Protein 4GLJ (pdb70)

CATH classification: 3.40.50.1580

Organism: NCBI:txid77133

Radius of gyration: 18.33 Å; Cα contacts (8 Å, |Δi|>4): 630; chains: 1; bounding box: 47×44×43 Å

Sequence (287 aa):
KNAADIAIIGGSGLYQMQALTNKRSVKIETPYGEPSDDIVLGELNGVTVAFLTRHGQGHRLTPSEVPYRANIYALKTLGVRRYIVSVSAVGSLQETLKPLDMVIPDQMMIDMMTKQRVSTFFGDGAVAHVSMADPLCCPEVADILIRAYDNADIADGQCHAKATYVCIEGPQFSTRAESHHWYRQMQADIIGMTNMPEAKLAREASIAYATLALVTTDFDCWHPNEQAVSADYAIQNLMKNADNAQQVIKQAVALIASEQPKSIAHTALTQALVTPVEAMSAETKTRLAALLP

Foldseek 3Di:
DQAAQEEEAEEPLPQDQVQFPPWDWAWDQALLGGAQETWIWGDLPNHIYTYHHQCHPPSPDFQQVGSLLNVLLRNLVRNHQAYEYEYEWAWLDPQQFAQEKEWEFAEAEAEDRHDQELDDPFWFFDFDCVRLAWVVLSVLLQVLLVVLVDDDYYYYYHFYEYAYQDDDFDDLVVSVVCVVVRHTIYYHHCPSNSVSCLLLLHHYTYIYGHQYHGVPDCPPPPPHDPVSVVSSNVSNVSVSSSVSSSSVCCVVPVDDTPSNCRGPVGIDQPLVSGDPVSCVNCVSSDD

Solvent-accessible surface area: 12794 Å² total; per-residue (Å²): 254,70,62,6,38,1,0,0,0,0,1,25,19,2,67,100,7,137,47,4,79,121,95,84,71,26,143,24,136,18,67,35,38,104,12,1,43,48,1,40,0,0,28,12,147,66,36,35,0,0,4,0,4,1,6,0,100,67,73,150,21,60,17,42,97,7,35,9,72,1,0,0,13,0,0,49,66,10,41,1,88,0,0,0,0,0,1,28,3,14,0,0,43,88,91,12,94,28,34,5,0,0,1,0,50,61,17,53,41,56,24,164,144,24,82,40,46,6,20,37,121,47,1,71,12,136,26,77,42,76,80,4,3,0,79,83,0,10,62,1,0,50,84,0,18,98,82,18,128,25,101,42,48,102,33,35,38,153,6,23,0,0,0,15,14,17,75,132,170,8,79,136,77,66,0,118,118,11,81,130,50,132,0,31,0,11,5,28,10,0,6,0,0,1,57,0,0,13,10,0,17,0,0,3,0,0,0,0,1,0,24,27,32,10,35,63,48,107,62,154,123,102,114,26,91,118,92,32,103,136,9,39,128,99,0,9,84,18,0,34,66,0,1,69,62,0,1,51,26,0,31,92,78,85,20,184,7,112,0,51,79,15,5,92,141,12,40,93,22,73,46,153,67,9,62,75,127,3,77,97,42,0,57,32,8,25,151

Nearest PDB structures (foldseek):
  4glf-assembly1_A  TM=9.785E-01  e=2.600E-61  uncultured bacterium
  1v4n-assembly1_A  TM=9.294E-01  e=2.170E-33  Sulfurisphaera tokodaii
  2a8y-assembly1_K  TM=9.422E-01  e=9.315E-33  Saccharolobus solfataricus
  5tc5-assembly1_B  TM=9.147E-01  e=6.144E-31  Homo sapiens
  5f73-assembly1_C  TM=9.264E-01  e=5.489E-29  Schistosoma mansoni

B-factor: mean 42.3, std 24.23, range [18.44, 138.65]

InterPro domains:
  IPR000845 Nucleoside phosphorylase domain [PF01048] (15-257)
  IPR010044 Methylthioadenosine phosphorylase (MTAP) [MF_01963] (14-278)
  IPR010044 Methylthioadenosine phosphorylase (MTAP) [PTHR42679] (9-270)
  IPR010044 Methylthioadenosine phosphorylase (MTAP) [TIGR01694] (16-257)
  IPR010044 Methylthioadenosine phosphorylase (MTAP) [cd09010] (16-257)
  IPR018099 Purine phosphorylase, family 2, conserved site [PS01240] (62-102)
  IPR035994 Nucleoside phosphorylase superfamily [G3DSA:3.40.50.1580] (1-297)
  IPR035994 Nucleoside phosphorylase superfamily [SSF53167] (14-262)

Structure (mmCIF, N/CA/C/O backbone):
data_4GLJ
#
_entry.id   4GLJ
#
_cell.length_a   80.260
_cell.length_b   80.260
_cell.length_c   81.260
_cell.angle_alpha   90.00
_cell.angle_beta   90.00
_cell.angle_gamma   120.00
#
_symmetry.space_group_name_H-M   'P 63'
#
loop_
_entity.id
_entity.type
_entity.pdbx_description
1 polymer RsfP
2 non-polymer N-[9-(2-carboxyphenyl)-6-(diethylamino)-3H-xanthen-3-ylidene]-N-ethylethanaminium
3 non-polymer 'PHOSPHATE ION'
4 non-polymer 'CHLORIDE ION'
5 water water
#
loop_
_atom_site.group_PDB
_atom_site.id
_atom_site.type_symbol
_atom_site.label_atom_id
_atom_site.label_alt_id
_atom_site.label_comp_id
_atom_site.label_asym_id
_atom_site.label_entity_id
_atom_site.label_seq_id
_atom_site.pdbx_PDB_ins_code
_atom_site.Cartn_x
_atom_site.Cartn_y
_atom_site.Cartn_z
_atom_site.occupancy
_atom_site.B_iso_or_equiv
_atom_site.auth_seq_id
_atom_site.auth_comp_id
_atom_site.auth_asym_id
_atom_site.auth_atom_id
_atom_site.pdbx_PDB_model_num
ATOM 1 N N . LYS A 1 11 ? 11.790 46.631 74.793 1.00 91.17 11 LYS A N 1
ATOM 2 C CA . LYS A 1 11 ? 10.982 46.961 73.582 1.00 88.80 11 LYS A CA 1
ATOM 3 C C . LYS A 1 11 ? 11.881 47.065 72.340 1.00 82.82 11 LYS A C 1
ATOM 4 O O . LYS A 1 11 ? 11.410 47.433 71.259 1.00 82.62 11 LYS A O 1
ATOM 10 N N . ASN A 1 12 ? 13.165 46.727 72.502 1.00 81.04 12 ASN A N 1
ATOM 11 C CA . ASN A 1 12 ? 14.190 46.924 71.449 1.00 74.79 12 ASN A CA 1
ATOM 12 C C . ASN A 1 12 ? 14.128 45.849 70.340 1.00 68.56 12 ASN A C 1
ATOM 13 O O . ASN A 1 12 ? 14.417 44.674 70.592 1.00 69.99 12 ASN A O 1
ATOM 18 N N . ALA A 1 13 ? 13.726 46.260 69.136 1.00 55.18 13 ALA A N 1
ATOM 19 C CA . ALA A 1 13 ? 13.351 45.348 68.081 1.00 48.34 13 ALA A CA 1
ATOM 20 C C . ALA A 1 13 ? 13.823 46.040 66.798 1.00 44.44 13 ALA A C 1
ATOM 21 O O . ALA A 1 13 ? 13.889 47.268 66.742 1.00 44.03 13 ALA A O 1
ATOM 23 N N . ALA A 1 14 ? 14.233 45.268 65.805 1.00 39.93 14 ALA A N 1
ATOM 24 C CA . ALA A 1 14 ? 14.583 45.805 64.527 1.00 38.28 14 ALA A CA 1
ATOM 25 C C . ALA A 1 14 ? 14.326 44.709 63.536 1.00 37.75 14 ALA A C 1
ATOM 26 O O . ALA A 1 14 ? 14.494 43.541 63.817 1.00 37.46 14 ALA A O 1
ATOM 28 N N . ASP A 1 15 ? 13.860 45.092 62.379 1.00 36.06 15 ASP A N 1
ATOM 29 C CA . ASP A 1 15 ? 13.528 44.104 61.380 1.00 36.98 15 ASP A CA 1
ATOM 30 C C . ASP A 1 15 ? 14.754 43.907 60.482 1.00 32.71 15 ASP A C 1
ATOM 31 O O . ASP A 1 15 ? 14.832 42.922 59.738 1.00 32.66 15 ASP A O 1
ATOM 36 N N . ILE A 1 16 ? 15.643 44.894 60.500 1.00 31.59 16 ILE A N 1
ATOM 37 C CA . ILE A 1 16 ? 16.719 45.014 59.516 1.00 32.19 16 ILE A CA 1
ATOM 38 C C . ILE A 1 16 ? 18.024 45.296 60.269 1.00 32.94 16 ILE A C 1
ATOM 39 O O . ILE A 1 16 ? 18.004 46.110 61.212 1.00 32.98 16 ILE A O 1
ATOM 44 N N . ALA A 1 17 ? 19.111 44.609 59.884 1.00 32.13 17 ALA A N 1
ATOM 45 C CA . ALA A 1 17 ? 20.424 44.810 60.485 1.00 30.75 17 ALA A CA 1
ATOM 46 C C . ALA A 1 17 ? 21.475 45.006 59.448 1.00 30.00 17 ALA A C 1
ATOM 47 O O . ALA A 1 17 ? 21.443 44.411 58.365 1.00 29.74 17 ALA A O 1
ATOM 49 N N . ILE A 1 18 ? 22.428 45.869 59.766 1.00 28.45 18 ILE A N 1
ATOM 50 C CA . ILE A 1 18 ? 23.574 46.054 58.929 1.00 28.63 18 ILE A CA 1
ATOM 51 C C . ILE A 1 18 ? 24.786 45.534 59.737 1.00 29.96 18 ILE A C 1
ATOM 52 O O . ILE A 1 18 ? 25.004 45.961 60.898 1.00 28.72 18 ILE A O 1
ATOM 57 N N . ILE A 1 19 ? 25.592 44.658 59.100 1.00 29.30 19 ILE A N 1
ATOM 58 C CA . ILE A 1 19 ? 26.807 44.154 59.736 1.00 29.35 19 ILE A CA 1
ATOM 59 C C . ILE A 1 19 ? 27.900 44.821 58.983 1.00 29.71 19 ILE A C 1
ATOM 60 O O . ILE A 1 19 ? 28.101 44.609 57.772 1.00 32.11 19 ILE A O 1
ATOM 65 N N . GLY A 1 20 ? 28.602 45.732 59.684 1.00 30.38 20 GLY A N 1
ATOM 66 C CA . GLY A 1 20 ? 29.594 46.552 59.046 1.00 32.08 20 GLY A CA 1
ATOM 67 C C . GLY A 1 20 ? 31.020 45.980 59.126 1.00 34.89 20 GLY A C 1
ATOM 68 O O . GLY A 1 20 ? 31.504 45.729 60.265 1.00 36.01 20 GLY A O 1
ATOM 69 N N . GLY A 1 21 ? 31.689 45.873 57.957 1.00 34.22 21 GLY A N 1
ATOM 70 C CA . GLY A 1 21 ? 33.046 45.336 57.749 1.00 35.48 21 GLY A CA 1
ATOM 71 C C . GLY A 1 21 ? 34.143 46.353 57.939 1.00 38.36 21 GLY A C 1
ATOM 72 O O . GLY A 1 21 ? 33.930 47.382 58.619 1.00 38.90 21 GLY A O 1
ATOM 73 N N . SER A 1 22 ? 35.288 46.077 57.336 1.00 39.89 22 SER A N 1
ATOM 74 C CA . SER A 1 22 ? 36.425 46.967 57.461 1.00 43.14 22 SER A CA 1
ATOM 75 C C . SER A 1 22 ? 36.047 48.365 56.945 1.00 45.01 22 SER A C 1
ATOM 76 O O . SER A 1 22 ? 35.495 48.485 55.852 1.00 44.24 22 SER A O 1
ATOM 79 N N . GLY A 1 23 ? 36.390 49.422 57.730 1.00 46.95 23 GLY A N 1
ATOM 80 C CA . GLY A 1 23 ? 36.105 50.792 57.348 1.00 49.02 23 GLY A CA 1
ATOM 81 C C . GLY A 1 23 ? 34.732 51.272 57.828 1.00 48.61 23 GLY A C 1
ATOM 82 O O . GLY A 1 23 ? 34.488 52.443 57.800 1.00 49.70 23 GLY A O 1
ATOM 83 N N . LEU A 1 24 ? 33.834 50.370 58.216 1.00 47.12 24 LEU A N 1
ATOM 84 C CA . LEU A 1 24 ? 32.511 50.708 58.828 1.00 47.73 24 LEU A CA 1
ATOM 85 C C . LEU A 1 24 ? 32.346 50.435 60.346 1.00 47.84 24 LEU A C 1
ATOM 86 O O . LEU A 1 24 ? 31.864 49.349 60.767 1.00 45.97 24 LEU A O 1
ATOM 91 N N . TYR A 1 25 ? 32.655 51.454 61.148 1.00 52.33 25 TYR A N 1
ATOM 92 C CA . TYR A 1 25 ? 32.688 51.354 62.620 1.00 53.43 25 TYR A CA 1
ATOM 93 C C . TYR A 1 25 ? 31.467 52.039 63.203 1.00 55.14 25 TYR A C 1
ATOM 94 O O . TYR A 1 25 ? 31.064 51.735 64.326 1.00 53.55 25 TYR A O 1
ATOM 103 N N . GLN A 1 26 ? 30.858 52.922 62.417 1.00 56.07 26 GLN A N 1
ATOM 104 C CA . GLN A 1 26 ? 29.547 53.440 62.764 1.00 59.83 26 GLN A CA 1
ATOM 105 C C . GLN A 1 26 ? 28.620 53.774 61.585 1.00 59.28 26 GLN A C 1
ATOM 106 O O . GLN A 1 26 ? 29.061 53.892 60.433 1.00 59.82 26 GLN A O 1
ATOM 112 N N . MET A 1 27 ? 27.331 53.892 61.906 1.00 57.61 27 MET A N 1
ATOM 113 C CA . MET A 1 27 ? 26.364 54.504 61.029 1.00 59.48 27 MET A CA 1
ATOM 114 C C . MET A 1 27 ? 25.960 55.888 61.547 1.00 59.54 27 MET A C 1
ATOM 115 O O . MET A 1 27 ? 24.937 56.016 62.206 1.00 55.27 27 MET A O 1
ATOM 120 N N . GLN A 1 28 ? 26.767 56.894 61.222 1.00 63.31 28 GLN A N 1
ATOM 121 C CA . GLN A 1 28 ? 26.509 58.329 61.516 1.00 71.13 28 GLN A CA 1
ATOM 122 C C . GLN A 1 28 ? 25.057 58.847 61.335 1.00 71.41 28 GLN A C 1
ATOM 123 O O . GLN A 1 28 ? 24.552 59.588 62.190 1.00 73.90 28 GLN A O 1
ATOM 129 N N . ALA A 1 29 ? 24.388 58.478 60.241 1.00 68.94 29 ALA A N 1
ATOM 130 C CA . ALA A 1 29 ? 23.082 59.074 59.939 1.00 68.12 29 ALA A CA 1
ATOM 131 C C . ALA A 1 29 ? 21.885 58.599 60.827 1.00 64.59 29 ALA A C 1
ATOM 132 O O . ALA A 1 29 ? 20.841 59.260 60.863 1.00 64.37 29 ALA A O 1
ATOM 134 N N . LEU A 1 30 ? 22.021 57.490 61.562 1.00 57.84 30 LEU A N 1
ATOM 135 C CA . LEU A 1 30 ? 20.882 57.049 62.394 1.00 54.68 30 LEU A CA 1
ATOM 136 C C . LEU A 1 30 ? 20.534 58.079 63.452 1.00 53.59 30 LEU A C 1
ATOM 137 O O . LEU A 1 30 ? 21.428 58.658 64.073 1.00 52.71 30 LEU A O 1
ATOM 142 N N . THR A 1 31 ? 19.240 58.283 63.661 1.00 50.52 31 THR A N 1
ATOM 143 C CA . THR A 1 31 ? 18.755 59.116 64.751 1.00 51.07 31 THR A CA 1
ATOM 144 C C . THR A 1 31 ? 18.345 58.315 65.983 1.00 49.73 31 THR A C 1
ATOM 145 O O . THR A 1 31 ? 18.033 57.105 65.883 1.00 47.82 31 THR A O 1
ATOM 149 N N . ASN A 1 32 ? 18.322 59.001 67.136 1.00 50.04 32 ASN A N 1
ATOM 150 C CA . ASN A 1 32 ? 18.046 58.408 68.447 1.00 50.16 32 ASN A CA 1
ATOM 151 C C . ASN A 1 32 ? 18.861 57.127 68.639 1.00 47.71 32 ASN A C 1
ATOM 152 O O . ASN A 1 32 ? 18.316 56.091 69.089 1.00 46.24 32 ASN A O 1
ATOM 157 N N . LYS A 1 33 ? 20.150 57.204 68.288 1.00 47.07 33 LYS A N 1
ATOM 158 C CA . LYS A 1 33 ? 21.088 56.100 68.504 1.00 47.87 33 LYS A CA 1
ATOM 159 C C . LYS A 1 33 ? 21.022 55.668 69.956 1.00 49.22 33 LYS A C 1
ATOM 160 O O . LYS A 1 33 ? 20.857 56.511 70.878 1.00 48.54 33 LYS A O 1
ATOM 166 N N . ARG A 1 34 ? 21.080 54.366 70.172 1.00 44.64 34 ARG A N 1
ATOM 167 C CA . ARG A 1 34 ? 21.166 53.812 71.536 1.00 46.79 34 ARG A CA 1
ATOM 168 C C . ARG A 1 34 ? 21.831 52.452 71.410 1.00 46.95 34 ARG A C 1
ATOM 169 O O . ARG A 1 34 ? 21.621 51.755 70.382 1.00 45.73 34 ARG A O 1
ATOM 177 N N . SER A 1 35 ? 22.658 52.092 72.385 1.00 46.46 35 SER A N 1
ATOM 178 C CA . SER A 1 35 ? 23.424 50.845 72.313 1.00 47.69 35 SER A CA 1
ATOM 179 C C . SER A 1 35 ? 22.780 49.777 73.180 1.00 48.66 35 SER A C 1
ATOM 180 O O . SER A 1 35 ? 22.303 50.079 74.271 1.00 47.11 35 SER A O 1
ATOM 183 N N . VAL A 1 36 ? 22.779 48.529 72.725 1.00 46.10 36 VAL A N 1
ATOM 184 C CA . VAL A 1 36 ? 22.265 47.465 73.579 1.00 48.32 36 VAL A CA 1
ATOM 185 C C . VAL A 1 36 ? 23.347 46.387 73.699 1.00 49.52 36 VAL A C 1
ATOM 186 O O . VAL A 1 36 ? 23.996 46.030 72.690 1.00 47.06 36 VAL A O 1
ATOM 190 N N . LYS A 1 37 ? 23.588 45.946 74.933 1.00 46.10 37 LYS A N 1
ATOM 191 C CA . LYS A 1 37 ? 24.486 44.830 75.190 1.00 48.48 37 LYS A CA 1
ATOM 192 C C . LYS A 1 37 ? 23.570 43.627 75.274 1.00 46.57 37 LYS A C 1
ATOM 193 O O . LYS A 1 37 ? 22.618 43.627 76.030 1.00 49.80 37 LYS A O 1
ATOM 199 N N . ILE A 1 38 ? 23.798 42.645 74.425 1.00 42.81 38 ILE A N 1
ATOM 200 C CA . ILE A 1 38 ? 22.945 41.465 74.376 1.00 42.24 38 ILE A CA 1
ATOM 201 C C . ILE A 1 38 ? 23.812 40.293 74.866 1.00 42.45 38 ILE A C 1
ATOM 202 O O . ILE A 1 38 ? 24.920 40.120 74.366 1.00 45.70 38 ILE A O 1
ATOM 207 N N . GLU A 1 39 ? 23.340 39.523 75.848 1.00 42.44 39 GLU A N 1
ATOM 208 C CA . GLU A 1 39 ? 24.013 38.293 76.240 1.00 45.47 39 GLU A CA 1
ATOM 209 C C . GLU A 1 39 ? 23.509 37.179 75.326 1.00 42.27 39 GLU A C 1
ATOM 210 O O . GLU A 1 39 ? 22.345 37.218 74.875 1.00 43.43 39 GLU A O 1
ATOM 216 N N . THR A 1 40 ? 24.388 36.271 74.900 1.00 39.91 40 THR A N 1
ATOM 217 C CA . THR A 1 40 ? 23.891 35.142 74.143 1.00 37.33 40 THR A CA 1
ATOM 218 C C . THR A 1 40 ? 24.481 33.858 74.735 1.00 39.56 40 THR A C 1
ATOM 219 O O . THR A 1 40 ? 25.470 33.902 75.514 1.00 37.33 40 THR A O 1
ATOM 223 N N . PRO A 1 41 ? 23.885 32.703 74.368 1.00 40.16 41 PRO A N 1
ATOM 224 C CA . PRO A 1 41 ? 24.492 31.441 74.785 1.00 41.70 41 PRO A CA 1
ATOM 225 C C . PRO A 1 41 ? 25.886 31.209 74.166 1.00 40.12 41 PRO A C 1
ATOM 226 O O . PRO A 1 41 ? 26.582 30.280 74.607 1.00 41.35 41 PRO A O 1
ATOM 230 N N . TYR A 1 42 ? 26.311 32.057 73.236 1.00 37.74 42 TYR A N 1
ATOM 231 C CA . TYR A 1 42 ? 27.618 31.932 72.550 1.00 37.70 42 TYR A CA 1
ATOM 232 C C . TYR A 1 42 ? 28.573 33.029 72.987 1.00 39.13 42 TYR A C 1
ATOM 233 O O . TYR A 1 42 ? 29.561 33.271 72.332 1.00 41.93 42 TYR A O 1
ATOM 242 N N . GLY A 1 43 ? 28.253 33.685 74.081 1.00 37.91 43 GLY A N 1
ATOM 243 C CA . GLY A 1 43 ? 29.066 34.751 74.609 1.00 41.39 43 GLY A CA 1
ATOM 244 C C . GLY A 1 43 ? 28.662 36.063 73.980 1.00 41.45 43 GLY A C 1
ATOM 245 O O . GLY A 1 43 ? 27.541 36.190 73.455 1.00 38.16 43 GLY A O 1
ATOM 246 N N . GLU A 1 44 ? 29.578 37.034 74.029 1.00 41.79 44 GLU A N 1
ATOM 247 C CA . GLU A 1 44 ? 29.249 38.382 73.626 1.00 42.48 44 GLU A CA 1
ATOM 248 C C . GLU A 1 44 ? 29.432 38.591 72.139 1.00 38.53 44 GLU A C 1
ATOM 249 O O . GLU A 1 44 ? 30.384 38.073 71.528 1.00 34.13 44 GLU A O 1
ATOM 255 N N . PRO A 1 45 ? 28.532 39.400 71.528 1.00 38.37 45 PRO A N 1
ATOM 256 C CA . PRO A 1 45 ? 28.748 39.839 70.151 1.00 34.81 45 PRO A CA 1
ATOM 257 C C . PRO A 1 45 ? 30.010 40.677 70.057 1.00 34.67 45 PRO A C 1
ATOM 258 O O . PRO A 1 45 ? 30.554 41.033 71.127 1.00 33.08 45 PRO A O 1
ATOM 262 N N . SER A 1 46 ? 30.417 41.013 68.818 1.00 32.44 46 SER A N 1
ATOM 263 C CA . SER A 1 46 ? 31.647 41.726 68.574 1.00 33.44 46 SER A CA 1
ATOM 264 C C . SER A 1 46 ? 31.684 43.075 69.296 1.00 35.06 46 SER A C 1
ATOM 265 O O . SER A 1 46 ? 32.742 43.484 69.713 1.00 36.18 46 SER A O 1
ATOM 268 N N . ASP A 1 47 ? 30.540 43.743 69.442 1.00 34.54 47 ASP A N 1
ATOM 269 C CA . ASP A 1 47 ? 30.460 45.029 70.145 1.00 38.92 47 ASP A CA 1
ATOM 270 C C . ASP A 1 47 ? 28.989 45.188 70.534 1.00 38.07 47 ASP A C 1
ATOM 271 O O . ASP A 1 47 ? 28.145 44.408 70.059 1.00 34.41 47 ASP A O 1
ATOM 276 N N . ASP A 1 48 ? 28.668 46.192 71.354 1.00 37.46 48 ASP A N 1
ATOM 277 C CA . ASP A 1 48 ? 27.274 46.560 71.597 1.00 38.49 48 ASP A CA 1
ATOM 278 C C . ASP A 1 48 ? 26.601 46.837 70.254 1.00 37.36 48 ASP A C 1
ATOM 279 O O . ASP A 1 48 ? 27.205 47.410 69.372 1.00 37.93 48 ASP A O 1
ATOM 284 N N . ILE A 1 49 ? 25.405 46.314 70.051 1.00 36.07 49 ILE A N 1
ATOM 285 C CA . ILE A 1 49 ? 24.649 46.613 68.872 1.00 34.63 49 ILE A CA 1
ATOM 286 C C . ILE A 1 49 ? 24.027 48.023 68.981 1.00 36.27 49 ILE A C 1
ATOM 287 O O . ILE A 1 49 ? 23.433 48.396 70.022 1.00 37.05 49 ILE A O 1
ATOM 292 N N . VAL A 1 50 ? 24.259 48.837 67.952 1.00 35.35 50 VAL A N 1
ATOM 293 C CA . VAL A 1 50 ? 23.639 50.183 67.893 1.00 35.49 50 VAL A CA 1
ATOM 294 C C . VAL A 1 50 ? 22.266 50.132 67.165 1.00 35.01 50 VAL A C 1
ATOM 295 O O . VAL A 1 50 ? 22.131 49.583 66.064 1.00 34.53 50 VAL A O 1
ATOM 299 N N . LEU A 1 51 ? 21.250 50.660 67.822 1.00 36.99 51 LEU A N 1
ATOM 300 C CA . LEU A 1 51 ? 19.913 50.810 67.235 1.00 39.18 51 LEU A CA 1
ATOM 301 C C . LEU A 1 51 ? 19.633 52.277 66.960 1.00 39.58 51 LEU A C 1
ATOM 302 O O . LEU A 1 51 ? 19.932 53.155 67.764 1.00 39.59 51 LEU A O 1
ATOM 307 N N . GLY A 1 52 ? 19.058 52.535 65.799 1.00 40.11 52 GLY A N 1
ATOM 308 C CA . GLY A 1 52 ? 18.717 53.897 65.454 1.00 40.46 52 GLY A CA 1
ATOM 309 C C . GLY A 1 52 ? 17.726 53.831 64.319 1.00 41.52 52 GLY A C 1
ATOM 310 O O . GLY A 1 52 ? 17.447 52.732 63.806 1.00 40.73 52 GLY A O 1
ATOM 311 N N . GLU A 1 53 ? 17.204 54.999 63.945 1.00 43.29 53 GLU A N 1
ATOM 312 C CA . GLU A 1 53 ? 16.232 55.115 62.862 1.00 44.82 53 GLU A CA 1
ATOM 313 C C . GLU A 1 53 ? 16.854 55.841 61.683 1.00 45.11 53 GLU A C 1
ATOM 314 O O . GLU A 1 53 ? 17.534 56.844 61.837 1.00 44.19 53 GLU A O 1
ATOM 320 N N . LEU A 1 54 ? 16.629 55.263 60.511 1.00 46.06 54 LEU A N 1
ATOM 321 C CA . LEU A 1 54 ? 16.967 55.866 59.228 1.00 48.18 54 LEU A CA 1
ATOM 322 C C . LEU A 1 54 ? 15.591 56.152 58.667 1.00 50.76 54 LEU A C 1
ATOM 323 O O . LEU A 1 54 ? 14.822 55.223 58.420 1.00 47.50 54 LEU A O 1
ATOM 328 N N . ASN A 1 55 ? 15.223 57.449 58.559 1.00 53.69 55 ASN A N 1
ATOM 329 C CA . ASN A 1 55 ? 13.853 57.834 58.198 1.00 56.29 55 ASN A CA 1
ATOM 330 C C . ASN A 1 55 ? 12.748 57.086 58.966 1.00 55.16 55 ASN A C 1
ATOM 331 O O . ASN A 1 55 ? 11.793 56.563 58.384 1.00 54.64 55 ASN A O 1
ATOM 336 N N . GLY A 1 56 ? 12.856 57.031 60.280 1.00 54.49 56 GLY A N 1
ATOM 337 C CA . GLY A 1 56 ? 11.838 56.353 61.046 1.00 51.23 56 GLY A CA 1
ATOM 338 C C . GLY A 1 56 ? 11.835 54.844 60.986 1.00 50.58 56 GLY A C 1
ATOM 339 O O . GLY A 1 56 ? 11.070 54.212 61.732 1.00 51.43 56 GLY A O 1
ATOM 340 N N . VAL A 1 57 ? 12.673 54.246 60.119 1.00 47.23 57 VAL A N 1
ATOM 341 C CA . VAL A 1 57 ? 12.843 52.799 60.087 1.00 43.80 57 VAL A CA 1
ATOM 342 C C . VAL A 1 57 ? 13.946 52.412 61.096 1.00 42.55 57 VAL A C 1
ATOM 343 O O . VAL A 1 57 ? 15.050 52.918 61.002 1.00 42.47 57 VAL A O 1
ATOM 347 N N . THR A 1 58 ? 13.640 51.546 62.054 1.00 40.46 58 THR A N 1
ATOM 348 C CA . THR A 1 58 ? 14.623 51.088 63.044 1.00 41.36 58 THR A CA 1
ATOM 349 C C . THR A 1 58 ? 15.581 50.085 62.397 1.00 39.14 58 THR A C 1
ATOM 350 O O . THR A 1 58 ? 15.137 49.126 61.754 1.00 39.39 58 THR A O 1
ATOM 354 N N . VAL A 1 59 ? 16.885 50.327 62.534 1.00 38.94 59 VAL A N 1
ATOM 355 C CA . VAL A 1 59 ? 17.907 49.428 61.964 1.00 38.09 59 VAL A CA 1
ATOM 356 C C . VAL A 1 59 ? 18.865 49.073 63.111 1.00 36.51 59 VAL A C 1
ATOM 357 O O . VAL A 1 59 ? 19.111 49.916 63.974 1.00 34.52 59 VAL A O 1
ATOM 361 N N . ALA A 1 60 ? 19.363 47.829 63.143 1.00 33.86 60 ALA A N 1
ATOM 362 C CA . ALA A 1 60 ? 20.439 47.433 64.071 1.00 33.81 60 ALA A CA 1
ATOM 363 C C . ALA A 1 60 ? 21.783 47.453 63.314 1.00 34.50 60 ALA A C 1
ATOM 364 O O . ALA A 1 60 ? 21.881 46.922 62.204 1.00 36.01 60 ALA A O 1
ATOM 366 N N . PHE A 1 61 ? 22.807 48.054 63.905 1.00 33.92 61 PHE A N 1
ATOM 367 C CA . PHE A 1 61 ? 24.121 48.170 63.261 1.00 34.65 61 PHE A CA 1
ATOM 368 C C . PHE A 1 61 ? 25.115 47.415 64.170 1.00 34.82 61 PHE A C 1
ATOM 369 O O . PHE A 1 61 ? 25.167 47.670 65.395 1.00 32.50 61 PHE A O 1
ATOM 377 N N . LEU A 1 62 ? 25.832 46.464 63.585 1.00 30.93 62 LEU A N 1
ATOM 378 C CA . LEU A 1 62 ? 26.812 45.654 64.372 1.00 31.41 62 LEU A CA 1
ATOM 379 C C . LEU A 1 62 ? 28.165 45.809 63.628 1.00 31.85 62 LEU A C 1
ATOM 380 O O . LEU A 1 62 ? 28.234 45.557 62.428 1.00 29.18 62 LEU A O 1
ATOM 385 N N . THR A 1 63 ? 29.205 46.293 64.321 1.00 31.99 63 THR A N 1
ATOM 386 C CA . THR A 1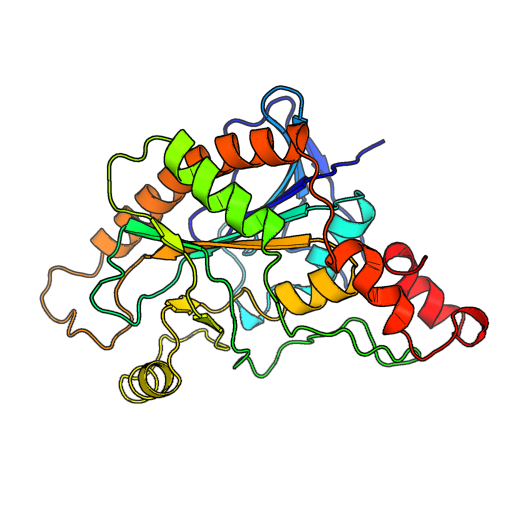 63 ? 30.556 46.388 63.722 1.00 32.99 63 THR A CA 1
ATOM 387 C C . THR A 1 63 ? 31.173 45.059 63.860 1.00 30.35 63 THR A C 1
ATOM 388 O O . THR A 1 63 ? 31.477 44.659 64.980 1.00 31.35 63 THR A O 1
ATOM 392 N N . ARG A 1 64 ? 31.364 44.347 62.738 1.00 28.79 64 ARG A N 1
ATOM 393 C CA . ARG A 1 64 ? 31.873 43.010 62.804 1.00 27.76 64 ARG A CA 1
ATOM 394 C C . ARG A 1 64 ? 33.233 42.835 63.588 1.00 27.51 64 ARG A C 1
ATOM 395 O O . ARG A 1 64 ? 33.427 41.854 64.370 1.00 27.50 64 ARG A O 1
ATOM 403 N N . HIS A 1 65 ? 34.154 43.766 63.364 1.00 28.45 65 HIS A N 1
ATOM 404 C CA . HIS A 1 65 ? 35.512 43.674 63.972 1.00 29.18 65 HIS A CA 1
ATOM 405 C C . HIS A 1 65 ? 35.640 44.290 65.317 1.00 31.42 65 HIS A C 1
ATOM 406 O O . HIS A 1 65 ? 36.716 44.246 65.889 1.00 27.89 65 HIS A O 1
ATOM 413 N N . GLY A 1 66 ? 34.518 44.775 65.866 1.00 33.45 66 GLY A N 1
ATOM 414 C CA . GLY A 1 66 ? 34.454 45.503 67.135 1.00 34.99 66 GLY A CA 1
ATOM 415 C C . GLY A 1 66 ? 34.940 46.929 67.036 1.00 36.69 66 GLY A C 1
ATOM 416 O O . GLY A 1 66 ? 35.510 47.343 66.016 1.00 34.53 66 GLY A O 1
ATOM 417 N N . GLN A 1 67 ? 34.771 47.688 68.121 1.00 40.86 67 GLN A N 1
ATOM 418 C CA . GLN A 1 67 ? 35.347 49.024 68.148 1.00 44.35 67 GLN A CA 1
ATOM 419 C C . GLN A 1 67 ? 36.874 49.006 68.046 1.00 40.59 67 GLN A C 1
ATOM 420 O O . GLN A 1 67 ? 37.576 48.120 68.582 1.00 37.56 67 GLN A O 1
ATOM 426 N N . GLY A 1 68 ? 37.365 49.917 67.232 1.00 38.84 68 GLY A N 1
ATOM 427 C CA . GLY A 1 68 ? 38.781 50.035 67.027 1.00 38.75 68 GLY A CA 1
ATOM 428 C C . GLY A 1 68 ? 39.312 48.972 66.134 1.00 37.54 68 GLY A C 1
ATOM 429 O O . GLY A 1 68 ? 40.537 48.799 66.040 1.00 39.19 68 GLY A O 1
ATOM 430 N N . HIS A 1 69 ? 38.419 48.253 65.429 1.00 32.88 69 HIS A N 1
ATOM 431 C CA . HIS A 1 69 ? 38.855 47.110 64.629 1.00 33.13 69 HIS A CA 1
ATOM 432 C C . HIS A 1 69 ? 39.721 46.190 65.462 1.00 32.12 69 HIS A C 1
ATOM 433 O O . HIS A 1 69 ? 40.804 45.812 65.053 1.00 32.44 69 HIS A O 1
ATOM 440 N N . ARG A 1 70 ? 39.191 45.692 66.568 1.00 33.78 70 ARG A N 1
ATOM 441 C CA . ARG A 1 70 ? 40.026 44.838 67.434 1.00 33.90 70 ARG A CA 1
ATOM 442 C C . ARG A 1 70 ? 40.146 43.359 67.109 1.00 32.47 70 ARG A C 1
ATOM 443 O O . ARG A 1 70 ? 41.003 42.730 67.670 1.00 32.80 70 ARG A O 1
ATOM 451 N N . LEU A 1 71 ? 39.240 42.794 66.291 1.00 29.07 71 LEU A N 1
ATOM 452 C CA . LEU A 1 71 ? 39.200 41.349 65.980 1.00 28.78 71 LEU A CA 1
ATOM 453 C C . LEU A 1 71 ? 39.673 41.027 64.594 1.00 26.81 71 LEU A C 1
ATOM 454 O O . LEU A 1 71 ? 39.353 41.719 63.623 1.00 29.94 71 LEU A O 1
ATOM 459 N N . THR A 1 72 ? 40.379 39.926 64.489 1.00 25.52 72 THR A N 1
ATOM 460 C CA . THR A 1 72 ? 40.726 39.347 63.214 1.00 25.13 72 THR A CA 1
ATOM 461 C C . THR A 1 72 ? 39.495 38.512 62.736 1.00 25.96 72 THR A C 1
ATOM 462 O O . THR A 1 72 ? 38.683 38.090 63.590 1.00 25.51 72 THR A O 1
ATOM 466 N N . PRO A 1 73 ? 39.397 38.275 61.432 1.00 25.85 73 PRO A N 1
ATOM 467 C CA . PRO A 1 73 ? 38.285 37.461 60.865 1.00 25.75 73 PRO A CA 1
ATOM 468 C C . PRO A 1 73 ? 38.118 36.139 61.560 1.00 26.79 73 PRO A C 1
ATOM 469 O O . PRO A 1 73 ? 36.990 35.802 61.842 1.00 26.94 73 PRO A O 1
ATOM 473 N N . SER A 1 74 ? 39.209 35.390 61.886 1.00 25.74 74 SER A N 1
ATOM 474 C CA . SER A 1 74 ? 39.101 34.072 62.482 1.00 26.96 74 SER A CA 1
ATOM 475 C C . SER A 1 74 ? 38.482 34.138 63.876 1.00 27.97 74 SER A C 1
ATOM 476 O O . SER A 1 74 ? 37.918 33.167 64.297 1.00 27.82 74 SER A O 1
ATOM 479 N N . GLU A 1 75 ? 38.578 35.255 64.609 1.00 26.87 75 GLU A N 1
ATOM 480 C CA . GLU A 1 75 ? 38.139 35.181 65.981 1.00 27.82 75 GLU A CA 1
ATOM 481 C C . GLU A 1 75 ? 36.804 35.967 66.171 1.00 25.90 75 GLU A C 1
ATOM 482 O O . GLU A 1 75 ? 36.322 36.140 67.289 1.00 27.93 75 GLU A O 1
ATOM 488 N N . VAL A 1 76 ? 36.216 36.453 65.087 1.00 26.19 76 VAL A N 1
ATOM 489 C CA . VAL A 1 76 ? 34.935 37.164 65.241 1.00 25.01 76 VAL A CA 1
ATOM 490 C C . VAL A 1 76 ? 33.915 36.199 65.881 1.00 24.84 76 VAL A C 1
ATOM 491 O O . VAL A 1 76 ? 33.821 35.028 65.407 1.00 27.18 76 VAL A O 1
ATOM 495 N N . PRO A 1 77 ? 33.107 36.653 66.864 1.00 26.55 77 PRO A N 1
ATOM 496 C CA . PRO A 1 77 ? 32.184 35.691 67.417 1.00 23.97 77 PRO A CA 1
ATOM 497 C C . PRO A 1 77 ? 30.917 35.614 66.513 1.00 24.58 77 PRO A C 1
ATOM 498 O O . PRO A 1 77 ? 29.808 36.151 66.864 1.00 25.34 77 PRO A O 1
ATOM 502 N N . TYR A 1 78 ? 31.035 34.861 65.418 1.00 22.35 78 TYR A N 1
ATOM 503 C CA . TYR A 1 78 ? 29.922 34.842 64.433 1.00 23.51 78 TYR A CA 1
ATOM 504 C C . TYR A 1 78 ? 28.616 34.322 65.034 1.00 23.76 78 TYR A C 1
ATOM 505 O O . TYR A 1 78 ? 27.583 34.872 64.698 1.00 24.62 78 TYR A O 1
ATOM 514 N N . ARG A 1 79 ? 28.629 33.258 65.835 1.00 23.71 79 ARG A N 1
ATOM 515 C CA . ARG A 1 79 ? 27.422 32.716 66.421 1.00 24.73 79 ARG A CA 1
ATOM 516 C C . ARG A 1 79 ? 26.731 33.669 67.395 1.00 27.14 79 ARG A C 1
ATOM 517 O O . ARG A 1 79 ? 25.581 33.879 67.256 1.00 25.75 79 ARG A O 1
ATOM 525 N N . ALA A 1 80 ? 27.465 34.290 68.318 1.00 25.69 80 ALA A N 1
ATOM 526 C CA . ALA A 1 80 ? 26.911 35.423 69.130 1.00 26.11 80 ALA A CA 1
ATOM 527 C C . ALA A 1 80 ? 26.322 36.559 68.358 1.00 25.96 80 ALA A C 1
ATOM 528 O O . ALA A 1 80 ? 25.257 37.047 68.719 1.00 30.86 80 ALA A O 1
ATOM 530 N N . ASN A 1 81 ? 26.979 37.010 67.300 1.00 25.47 81 ASN A N 1
ATOM 531 C CA . ASN A 1 81 ? 26.487 38.152 66.520 1.00 27.18 81 ASN A CA 1
ATOM 532 C C . ASN A 1 81 ? 25.134 37.839 65.855 1.00 27.41 81 ASN A C 1
ATOM 533 O O . ASN A 1 81 ? 24.205 38.637 65.926 1.00 27.27 81 ASN A O 1
ATOM 538 N N . ILE A 1 82 ? 25.032 36.647 65.269 1.00 27.76 82 ILE A N 1
ATOM 539 C CA . ILE A 1 82 ? 23.816 36.290 64.511 1.00 27.35 82 ILE A CA 1
ATOM 540 C C . ILE A 1 82 ? 22.781 35.987 65.546 1.00 28.73 82 ILE A C 1
ATOM 541 O O . ILE A 1 82 ? 21.646 36.395 65.380 1.00 27.72 82 ILE A O 1
ATOM 546 N N . TYR A 1 83 ? 23.142 35.310 66.660 1.00 27.34 83 TYR A N 1
ATOM 547 C CA . TYR A 1 83 ? 22.142 34.991 67.664 1.00 29.44 83 TYR A CA 1
ATOM 548 C C . TYR A 1 83 ? 21.552 36.308 68.247 1.00 30.99 83 TYR A C 1
ATOM 549 O O . TYR A 1 83 ? 20.318 36.479 68.437 1.00 31.60 83 TYR A O 1
ATOM 558 N N . ALA A 1 84 ? 22.431 37.245 68.570 1.00 29.91 84 ALA A N 1
ATOM 559 C CA . ALA A 1 84 ? 21.983 38.548 69.118 1.00 31.25 84 ALA A CA 1
ATOM 560 C C . ALA A 1 84 ? 20.996 39.277 68.159 1.00 30.22 84 ALA A C 1
ATOM 561 O O . ALA A 1 84 ? 19.997 39.823 68.600 1.00 31.84 84 ALA A O 1
ATOM 563 N N . LEU A 1 85 ? 21.251 39.223 66.857 1.00 31.04 85 LEU A N 1
ATOM 564 C CA . LEU A 1 85 ? 20.427 39.956 65.888 1.00 29.54 85 LEU A CA 1
ATOM 565 C C . LEU A 1 85 ? 19.096 39.211 65.804 1.00 31.71 85 LEU A C 1
ATOM 566 O O . LEU A 1 85 ? 18.044 39.836 65.762 1.00 30.55 85 LEU A O 1
ATOM 571 N N . LYS A 1 86 ? 19.147 37.872 65.786 1.00 30.18 86 LYS A N 1
ATOM 572 C CA . LYS A 1 86 ? 17.908 37.102 65.975 1.00 31.73 86 LYS A CA 1
ATOM 573 C C . LYS A 1 86 ? 17.056 37.505 67.179 1.00 32.86 86 LYS A C 1
ATOM 574 O O . LYS A 1 86 ? 15.838 37.651 67.035 1.00 35.91 86 LYS A O 1
ATOM 580 N N . THR A 1 87 ? 17.653 37.729 68.340 1.00 32.13 87 THR A N 1
ATOM 581 C CA . THR A 1 87 ? 16.883 38.122 69.499 1.00 34.75 87 THR A CA 1
ATOM 582 C C . THR A 1 87 ? 16.210 39.489 69.313 1.00 36.14 87 THR A C 1
ATOM 583 O O . THR A 1 87 ? 15.219 39.792 69.989 1.00 36.94 87 THR A O 1
ATOM 587 N N . LEU A 1 88 ? 16.701 40.297 68.382 1.00 34.43 88 LEU A N 1
ATOM 588 C CA . LEU A 1 88 ? 16.081 41.637 68.168 1.00 38.13 88 LEU A CA 1
ATOM 589 C C . LEU A 1 88 ? 14.916 41.525 67.177 1.00 40.19 88 LEU A C 1
ATOM 590 O O . LEU A 1 88 ? 14.223 42.492 66.907 1.00 41.88 88 LEU A O 1
ATOM 595 N N . GLY A 1 89 ? 14.746 40.344 66.581 1.00 36.66 89 GLY A N 1
ATOM 596 C CA . GLY A 1 89 ? 13.703 40.102 65.584 1.00 36.38 89 GLY A CA 1
ATOM 597 C C . GLY A 1 89 ? 14.095 40.435 64.165 1.00 35.65 89 GLY A C 1
ATOM 598 O O . GLY A 1 89 ? 13.257 40.603 63.286 1.00 35.76 89 GLY A O 1
ATOM 599 N N . VAL A 1 90 ? 15.396 40.523 63.914 1.00 35.11 90 VAL A N 1
ATOM 600 C CA . VAL A 1 90 ? 15.888 40.895 62.588 1.00 34.80 90 VAL A CA 1
ATOM 601 C C . VAL A 1 90 ? 15.482 39.804 61.607 1.00 36.67 90 VAL A C 1
ATOM 602 O O . VAL A 1 90 ? 15.633 38.603 61.876 1.00 34.08 90 VAL A O 1
ATOM 606 N N . ARG A 1 91 ? 14.942 40.232 60.486 1.00 29.41 91 ARG A N 1
ATOM 607 C CA A ARG A 1 91 ? 14.474 39.354 59.439 0.50 28.95 91 ARG A CA 1
ATOM 608 C CA B ARG A 1 91 ? 14.537 39.296 59.459 0.50 29.92 91 ARG A CA 1
ATOM 609 C C . ARG A 1 91 ? 15.365 39.535 58.210 1.00 28.08 91 ARG A C 1
ATOM 610 O O . ARG A 1 91 ? 15.381 38.685 57.333 1.00 27.83 91 ARG A O 1
ATOM 625 N N . TYR A 1 92 ? 16.071 40.669 58.170 1.00 27.46 92 TYR A N 1
ATOM 626 C CA . TYR A 1 92 ? 16.940 40.967 57.001 1.00 28.27 92 TYR A CA 1
ATOM 627 C C . TYR A 1 92 ? 18.273 41.466 57.467 1.00 27.19 92 TYR A C 1
ATOM 628 O O . TYR A 1 92 ? 18.336 42.344 58.279 1.00 27.29 92 TYR A O 1
ATOM 637 N N . ILE A 1 93 ? 19.358 40.869 56.934 1.00 26.11 93 ILE A N 1
ATOM 638 C CA . ILE A 1 93 ? 20.747 41.380 57.176 1.00 25.91 93 ILE A CA 1
ATOM 639 C C . ILE A 1 93 ? 21.402 41.777 55.862 1.00 25.37 93 ILE A C 1
ATOM 640 O O . ILE A 1 93 ? 21.349 41.017 54.892 1.00 25.72 93 ILE A O 1
ATOM 645 N N . VAL A 1 94 ? 22.014 42.961 55.858 1.00 23.01 94 VAL A N 1
ATOM 646 C CA . VAL A 1 94 ? 22.939 43.333 54.824 1.00 23.79 94 VAL A CA 1
ATOM 647 C C . VAL A 1 94 ? 24.329 43.348 55.452 1.00 23.82 94 VAL A C 1
ATOM 648 O O . VAL A 1 94 ? 24.637 44.112 56.333 1.00 23.42 94 VAL A O 1
ATOM 652 N N . SER A 1 95 ? 25.205 42.531 54.905 1.00 22.29 95 SER A N 1
ATOM 653 C CA . SER A 1 95 ? 26.607 42.455 55.359 1.00 23.78 95 SER A CA 1
ATOM 654 C C . SER A 1 95 ? 27.386 43.363 54.389 1.00 25.50 95 SER A C 1
ATOM 655 O O . SER A 1 95 ? 27.259 43.274 53.158 1.00 27.12 95 SER A O 1
ATOM 658 N N . VAL A 1 96 ? 28.190 44.228 54.931 1.00 22.85 96 VAL A N 1
ATOM 659 C CA . VAL A 1 96 ? 28.918 45.150 54.129 1.00 27.76 96 VAL A CA 1
ATOM 660 C C . VAL A 1 96 ? 30.367 44.836 54.347 1.00 31.81 96 VAL A C 1
ATOM 661 O O . VAL A 1 96 ? 30.844 44.971 55.479 1.00 34.02 96 VAL A O 1
ATOM 665 N N . SER A 1 97 ? 31.039 44.328 53.304 1.00 29.88 97 SER A N 1
ATOM 666 C CA . SER A 1 97 ? 32.370 43.736 53.465 1.00 30.09 97 SER A CA 1
ATOM 667 C C . SER A 1 97 ? 33.409 44.191 52.442 1.00 29.70 97 SER A C 1
ATOM 668 O O . SER A 1 97 ? 33.093 44.283 51.235 1.00 29.50 97 SER A O 1
ATOM 671 N N . ALA A 1 98 ? 34.649 44.385 52.913 1.00 27.20 98 ALA A N 1
ATOM 672 C CA . ALA A 1 98 ? 35.742 44.787 52.030 1.00 28.04 98 ALA A CA 1
ATOM 673 C C . ALA A 1 98 ? 36.208 43.495 51.369 1.00 26.47 98 ALA A C 1
ATOM 674 O O . ALA A 1 98 ? 36.311 42.424 52.058 1.00 27.16 98 ALA A O 1
ATOM 676 N N . VAL A 1 99 ? 36.459 43.551 50.059 1.00 23.24 99 VAL A N 1
ATOM 677 C CA . VAL A 1 99 ? 36.941 42.357 49.352 1.00 23.42 99 VAL A CA 1
ATOM 678 C C . VAL A 1 99 ? 38.070 42.708 48.396 1.00 25.28 99 VAL A C 1
ATOM 679 O O . VAL A 1 99 ? 38.328 43.889 48.036 1.00 25.98 99 VAL A O 1
ATOM 683 N N . GLY A 1 100 ? 38.808 41.669 48.046 1.00 25.08 100 GLY A N 1
ATOM 684 C CA . GLY A 1 100 ? 39.772 41.780 46.967 1.00 26.67 100 GLY A CA 1
ATOM 685 C C . GLY A 1 100 ? 39.161 41.310 45.688 1.00 25.61 100 GLY A C 1
ATOM 686 O O . GLY A 1 100 ? 38.324 40.422 45.678 1.00 23.94 100 GLY A O 1
ATOM 687 N N . SER A 1 101 ? 39.591 41.869 44.576 1.00 26.61 101 SER A N 1
ATOM 688 C CA . SER A 1 101 ? 39.059 41.419 43.285 1.00 26.59 101 SER A CA 1
ATOM 689 C C . SER A 1 101 ? 39.936 40.331 42.679 1.00 28.01 101 SER A C 1
ATOM 690 O O . SER A 1 101 ? 41.185 40.420 42.706 1.00 27.89 101 SER A O 1
ATOM 693 N N . LEU A 1 102 ? 39.305 39.315 42.130 1.00 24.96 102 LEU A N 1
ATOM 694 C CA . LEU A 1 102 ? 40.022 38.286 41.345 1.00 27.04 102 LEU A CA 1
ATOM 695 C C . LEU A 1 102 ? 39.788 38.440 39.842 1.00 29.31 102 LEU A C 1
ATOM 696 O O . LEU A 1 102 ? 40.225 37.609 39.056 1.00 33.06 102 LEU A O 1
ATOM 701 N N . GLN A 1 103 ? 39.181 39.536 39.390 1.00 30.74 103 GLN A N 1
ATOM 702 C CA . GLN A 1 103 ? 38.777 39.645 37.992 1.00 30.70 103 GLN A CA 1
ATOM 703 C C . GLN A 1 103 ? 39.119 41.071 37.527 1.00 32.96 103 GLN A C 1
ATOM 704 O O . GLN A 1 103 ? 38.841 42.081 38.230 1.00 29.74 103 GLN A O 1
ATOM 710 N N . GLU A 1 104 ? 39.729 41.146 36.353 1.00 32.04 104 GLU A N 1
ATOM 711 C CA . GLU A 1 104 ? 40.075 42.453 35.732 1.00 39.56 104 GLU A CA 1
ATOM 712 C C . GLU A 1 104 ? 38.983 43.520 35.718 1.00 37.99 104 GLU A C 1
ATOM 713 O O . GLU A 1 104 ? 39.212 44.725 35.921 1.00 39.40 104 GLU A O 1
ATOM 719 N N . THR A 1 105 ? 37.775 43.080 35.430 1.00 38.13 105 THR A N 1
ATOM 720 C CA . THR A 1 105 ? 36.667 44.017 35.307 1.00 39.05 105 THR A CA 1
ATOM 721 C C . THR A 1 105 ? 36.080 44.458 36.648 1.00 37.59 105 THR A C 1
ATOM 722 O O . THR A 1 105 ? 35.268 45.371 36.674 1.00 35.32 105 THR A O 1
ATOM 726 N N . LEU A 1 106 ? 36.449 43.805 37.764 1.00 34.93 106 LEU A N 1
ATOM 727 C CA . LEU A 1 106 ? 36.041 44.300 39.103 1.00 34.18 106 LEU A CA 1
ATOM 728 C C . LEU A 1 106 ? 37.174 45.133 39.688 1.00 34.96 106 LEU A C 1
ATOM 729 O O . LEU A 1 106 ? 38.212 44.576 40.174 1.00 35.76 106 LEU A O 1
ATOM 734 N N . LYS A 1 107 ? 37.000 46.459 39.643 1.00 34.57 107 LYS A N 1
ATOM 735 C CA . LYS A 1 107 ? 38.069 47.407 40.009 1.00 35.22 107 LYS A CA 1
ATOM 736 C C . LYS A 1 107 ? 37.914 48.008 41.417 1.00 33.62 107 LYS A C 1
ATOM 737 O O . LYS A 1 107 ? 36.778 48.098 41.955 1.00 33.55 107 LYS A O 1
ATOM 743 N N . PRO A 1 108 ? 39.032 48.456 42.028 1.00 35.28 108 PRO A N 1
ATOM 744 C CA . PRO A 1 108 ? 38.921 49.178 43.323 1.00 33.46 108 PRO A CA 1
ATOM 745 C C . PRO A 1 108 ? 37.901 50.316 43.270 1.00 32.35 108 PRO A C 1
ATOM 746 O O . PRO A 1 108 ? 37.839 51.060 42.287 1.00 31.73 108 PRO A O 1
ATOM 750 N N . LEU A 1 109 ? 37.121 50.429 44.338 1.00 30.99 109 LEU A N 1
ATOM 751 C CA . LEU A 1 109 ? 35.964 51.323 44.458 1.00 31.07 109 LEU A CA 1
ATOM 752 C C . LEU A 1 109 ? 34.692 50.833 43.754 1.00 29.49 109 LEU A C 1
ATOM 753 O O . LEU A 1 109 ? 33.626 51.422 43.928 1.00 31.10 109 LEU A O 1
ATOM 758 N N . ASP A 1 110 ? 34.766 49.746 42.988 1.00 29.90 110 ASP A N 1
ATOM 759 C CA . ASP A 1 110 ? 33.531 49.140 42.533 1.00 29.08 110 ASP A CA 1
ATOM 760 C C . ASP A 1 110 ? 32.878 48.457 43.729 1.00 29.19 110 ASP A C 1
ATOM 761 O O . ASP A 1 110 ? 33.560 48.092 44.760 1.00 28.98 110 ASP A O 1
ATOM 766 N N . MET A 1 111 ? 31.567 48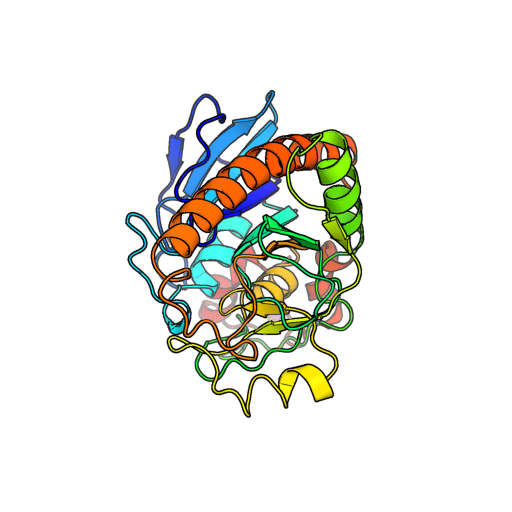.251 43.600 1.00 26.29 111 MET A N 1
ATOM 767 C CA . MET A 1 111 ? 30.874 47.301 44.494 1.00 25.48 111 MET A CA 1
ATOM 768 C C . MET A 1 111 ? 30.397 46.098 43.728 1.00 25.64 111 MET A C 1
ATOM 769 O O . MET A 1 111 ? 30.241 46.154 42.493 1.00 28.08 111 MET A O 1
ATOM 774 N N . VAL A 1 112 ? 30.199 45.020 44.477 1.00 24.45 112 VAL A N 1
ATOM 775 C CA . VAL A 1 112 ? 29.867 43.747 43.940 1.00 24.52 112 VAL A CA 1
ATOM 776 C C . VAL A 1 112 ? 28.778 43.183 44.857 1.00 24.65 112 VAL A C 1
ATOM 777 O O . VAL A 1 112 ? 28.869 43.205 46.098 1.00 24.76 112 VAL A O 1
ATOM 781 N N . ILE A 1 113 ? 27.728 42.681 44.228 1.00 24.27 113 ILE A N 1
ATOM 782 C CA . ILE A 1 113 ? 26.658 42.004 44.996 1.00 25.14 113 ILE A CA 1
ATOM 783 C C . ILE A 1 113 ? 26.703 40.510 44.603 1.00 22.44 113 ILE A C 1
ATOM 784 O O . ILE A 1 113 ? 26.116 40.092 43.600 1.00 23.95 113 ILE A O 1
ATOM 789 N N . PRO A 1 114 ? 27.422 39.724 45.355 1.00 20.07 114 PRO A N 1
ATOM 790 C CA . PRO A 1 114 ? 27.594 38.315 44.893 1.00 21.63 114 PRO A CA 1
ATOM 791 C C . PRO A 1 114 ? 26.302 37.523 45.030 1.00 24.36 114 PRO A C 1
ATOM 792 O O . PRO A 1 114 ? 25.382 37.919 45.799 1.00 23.61 114 PRO A O 1
ATOM 796 N N . ASP A 1 115 ? 26.162 36.464 44.224 1.00 22.60 115 ASP A N 1
ATOM 797 C CA . ASP A 1 115 ? 25.027 35.617 44.413 1.00 24.43 115 ASP A CA 1
ATOM 798 C C . ASP A 1 115 ? 25.520 34.251 44.919 1.00 24.36 115 ASP A C 1
ATOM 799 O O . ASP A 1 115 ? 24.699 33.427 45.333 1.00 25.31 115 ASP A O 1
ATOM 804 N N . GLN A 1 116 ? 26.855 34.003 44.912 1.00 22.32 116 GLN A N 1
ATOM 805 C CA . GLN A 1 116 ? 27.301 32.682 45.344 1.00 20.21 116 GLN A CA 1
ATOM 806 C C . GLN A 1 116 ? 28.462 32.875 46.274 1.00 20.23 116 GLN A C 1
ATOM 807 O O . GLN A 1 116 ? 29.080 33.961 46.316 1.00 20.91 116 GLN A O 1
ATOM 813 N N . MET A 1 117 ? 28.851 31.791 46.936 1.00 21.30 117 MET A N 1
ATOM 814 C CA A MET A 1 117 ? 29.935 31.855 47.936 0.50 21.42 117 MET A CA 1
ATOM 815 C CA B MET A 1 117 ? 29.931 31.890 47.915 0.50 21.70 117 MET A CA 1
ATOM 816 C C . MET A 1 117 ? 30.595 30.510 47.966 1.00 21.78 117 MET A C 1
ATOM 817 O O . MET A 1 117 ? 29.940 29.466 47.655 1.00 23.00 117 MET A O 1
ATOM 826 N N . ILE A 1 118 ? 31.888 30.487 48.295 1.00 22.63 118 ILE A N 1
ATOM 827 C CA . ILE A 1 118 ? 32.561 29.191 48.497 1.00 21.72 118 ILE A CA 1
ATOM 828 C C . ILE A 1 118 ? 33.267 29.339 49.860 1.00 23.26 118 ILE A C 1
ATOM 829 O O . ILE A 1 118 ? 33.985 30.304 50.056 1.00 21.00 118 ILE A O 1
ATOM 834 N N . ASP A 1 119 ? 33.001 28.414 50.797 1.00 21.12 119 ASP A N 1
ATOM 835 C CA . ASP A 1 119 ? 33.556 28.502 52.127 1.00 22.46 119 ASP A CA 1
ATOM 836 C C . ASP A 1 119 ? 34.872 27.756 52.211 1.00 22.32 119 ASP A C 1
ATOM 837 O O . ASP A 1 119 ? 34.889 26.531 52.302 1.00 21.32 119 ASP A O 1
ATOM 842 N N A MET A 1 120 ? 35.977 28.497 52.125 0.65 20.64 120 MET A N 1
ATOM 843 N N B MET A 1 120 ? 35.981 28.479 52.178 0.35 20.91 120 MET A N 1
ATOM 844 C CA A MET A 1 120 ? 37.319 27.912 52.341 0.65 20.57 120 MET A CA 1
ATOM 845 C CA B MET A 1 120 ? 37.266 27.821 52.385 0.35 20.08 120 MET A CA 1
ATOM 846 C C A MET A 1 120 ? 37.863 28.092 53.762 0.65 20.68 120 MET A C 1
ATOM 847 C C B MET A 1 120 ? 37.901 28.203 53.720 0.35 20.09 120 MET A C 1
ATOM 848 O O A MET A 1 120 ? 39.013 27.752 54.003 0.65 20.60 120 MET A O 1
ATOM 849 O O B MET A 1 120 ? 39.134 28.115 53.854 0.35 19.99 120 MET A O 1
ATOM 858 N N . THR A 1 121 ? 37.076 28.640 54.674 1.00 20.18 121 THR A N 1
ATOM 859 C CA . THR A 1 121 ? 37.527 28.844 56.048 1.00 20.61 121 THR A CA 1
ATOM 860 C C . THR A 1 121 ? 37.758 27.488 56.703 1.00 22.36 121 THR A C 1
ATOM 861 O O . THR A 1 121 ? 37.241 26.486 56.212 1.00 23.43 121 THR A O 1
ATOM 865 N N . LYS A 1 122 ? 38.566 27.464 57.748 1.00 20.16 122 LYS A N 1
ATOM 866 C CA . LYS A 1 122 ? 39.093 26.211 58.311 1.00 24.22 122 LYS A CA 1
ATOM 867 C C . LYS A 1 122 ? 38.712 25.996 59.738 1.00 29.64 122 LYS A C 1
ATOM 868 O O . LYS A 1 122 ? 38.385 24.855 60.175 1.00 29.31 122 LYS A O 1
ATOM 874 N N . GLN A 1 123 ? 38.769 27.098 60.496 1.00 27.12 123 GLN A N 1
ATOM 875 C CA . GLN A 1 123 ? 38.776 26.984 61.947 1.00 29.92 123 GLN A CA 1
ATOM 876 C C . GLN A 1 123 ? 37.633 27.670 62.657 1.00 27.39 123 GLN A C 1
ATOM 877 O O . GLN A 1 123 ? 37.727 27.976 63.826 1.00 28.86 123 GLN A O 1
ATOM 883 N N . ARG A 1 124 ? 36.524 27.862 62.001 1.00 24.45 124 ARG A N 1
ATOM 884 C CA . ARG A 1 124 ? 35.432 28.595 62.583 1.00 25.21 124 ARG A CA 1
ATOM 885 C C . ARG A 1 124 ? 34.266 27.696 62.887 1.00 26.44 124 ARG A C 1
ATOM 886 O O . ARG A 1 124 ? 34.031 26.793 62.153 1.00 25.31 124 ARG A O 1
ATOM 894 N N . VAL A 1 125 ? 33.568 27.919 63.991 1.00 23.86 125 VAL A N 1
ATOM 895 C CA . VAL A 1 125 ? 32.437 27.081 64.258 1.00 26.27 125 VAL A CA 1
ATOM 896 C C . VAL A 1 125 ? 31.384 27.559 63.259 1.00 27.69 125 VAL A C 1
ATOM 897 O O . VAL A 1 125 ? 31.036 28.735 63.264 1.00 26.55 125 VAL A O 1
ATOM 901 N N . SER A 1 126 ? 30.821 26.653 62.445 1.00 22.82 126 SER A N 1
ATOM 902 C CA . SER A 1 126 ? 30.035 27.163 61.311 1.00 23.09 126 SER A CA 1
ATOM 903 C C . SER A 1 126 ? 28.546 26.700 61.359 1.00 22.09 126 SER A C 1
ATOM 904 O O . SER A 1 126 ? 27.822 26.773 60.361 1.00 24.13 126 SER A O 1
ATOM 907 N N . THR A 1 127 ? 28.096 26.328 62.554 1.00 21.65 127 THR A N 1
ATOM 908 C CA . THR A 1 127 ? 26.699 25.922 62.780 1.00 21.74 127 THR A CA 1
ATOM 909 C C . THR A 1 127 ? 26.364 26.146 64.235 1.00 21.22 127 THR A C 1
ATOM 910 O O . THR A 1 127 ? 27.230 26.181 65.131 1.00 20.97 127 THR A O 1
ATOM 914 N N . PHE A 1 128 ? 25.075 26.284 64.484 1.00 19.75 128 PHE A N 1
ATOM 915 C CA . PHE A 1 128 ? 24.575 26.353 65.818 1.00 21.22 128 PHE A CA 1
ATOM 916 C C . PHE A 1 128 ? 24.220 24.961 66.267 1.00 23.68 128 PHE A C 1
ATOM 917 O O . PHE A 1 128 ? 23.904 24.768 67.428 1.00 23.23 128 PHE A O 1
ATOM 925 N N . PHE A 1 129 ? 24.274 23.997 65.330 1.00 22.07 129 PHE A N 1
ATOM 926 C CA . PHE A 1 129 ? 23.825 22.650 65.638 1.00 25.05 129 PHE A CA 1
ATOM 927 C C . PHE A 1 129 ? 24.907 21.710 66.135 1.00 27.13 129 PHE A C 1
ATOM 928 O O . PHE A 1 129 ? 26.071 22.068 66.155 1.00 26.22 129 PHE A O 1
ATOM 936 N N . GLY A 1 130 ? 24.533 20.497 66.533 1.00 28.80 130 GLY A N 1
ATOM 937 C CA . GLY A 1 130 ? 25.483 19.621 67.195 1.00 26.51 130 GLY A CA 1
ATOM 938 C C . GLY A 1 130 ? 25.104 19.620 68.662 1.00 31.55 130 GLY A C 1
ATOM 939 O O . GLY A 1 130 ? 24.152 20.339 69.086 1.00 28.85 130 GLY A O 1
ATOM 940 N N . ASP A 1 131 ? 25.789 18.751 69.435 1.00 32.12 131 ASP A N 1
ATOM 941 C CA . ASP A 1 131 ? 25.585 18.660 70.874 1.00 35.79 131 ASP A CA 1
ATOM 942 C C . ASP A 1 131 ? 24.130 18.623 71.287 1.00 36.70 131 ASP A C 1
ATOM 943 O O . ASP A 1 131 ? 23.728 19.395 72.204 1.00 37.42 131 ASP A O 1
ATOM 948 N N . GLY A 1 132 ? 23.321 17.734 70.681 1.00 32.07 132 GLY A N 1
ATOM 949 C CA . GLY A 1 132 ? 21.910 17.648 71.099 1.00 35.10 132 GLY A CA 1
ATOM 950 C C . GLY A 1 132 ? 20.824 17.943 70.043 1.00 32.08 132 GLY A C 1
ATOM 951 O O . GLY A 1 132 ? 19.678 17.580 70.251 1.00 35.47 132 GLY A O 1
ATOM 952 N N . ALA A 1 133 ? 21.190 18.540 68.923 1.00 27.68 133 ALA A N 1
ATOM 953 C CA . ALA A 1 133 ? 20.218 18.913 67.874 1.00 26.29 133 ALA A CA 1
ATOM 954 C C . ALA A 1 133 ? 20.911 18.787 66.525 1.00 27.86 133 ALA A C 1
ATOM 955 O O . ALA A 1 133 ? 22.052 19.243 66.399 1.00 27.29 133 ALA A O 1
ATOM 957 N N . VAL A 1 134 ? 20.238 18.183 65.547 1.00 25.75 134 VAL A N 1
ATOM 958 C CA . VAL A 1 134 ? 20.790 17.989 64.186 1.00 26.92 134 VAL A CA 1
ATOM 959 C C . VAL A 1 134 ? 19.863 18.730 63.215 1.00 27.82 134 VAL A C 1
ATOM 960 O O . VAL A 1 134 ? 18.595 18.569 63.280 1.00 28.64 134 VAL A O 1
ATOM 964 N N . ALA A 1 135 ? 20.460 19.514 62.321 1.00 27.73 135 ALA A N 1
ATOM 965 C CA . ALA A 1 135 ? 19.713 20.230 61.268 1.00 26.99 135 ALA A CA 1
ATOM 966 C C . ALA A 1 135 ? 20.652 20.392 60.097 1.00 24.99 135 ALA A C 1
ATOM 967 O O . ALA A 1 135 ? 21.884 20.634 60.256 1.00 27.59 135 ALA A O 1
ATOM 969 N N . HIS A 1 136 ? 20.086 20.332 58.898 1.00 23.35 136 HIS A N 1
ATOM 970 C CA . HIS A 1 136 ? 20.906 20.479 57.675 1.00 23.83 136 HIS A CA 1
ATOM 971 C C . HIS A 1 136 ? 20.272 21.506 56.742 1.00 23.55 136 HIS A C 1
ATOM 972 O O . HIS A 1 136 ? 19.523 21.140 55.874 1.00 26.55 136 HIS A O 1
ATOM 979 N N . VAL A 1 137 ? 20.506 22.793 56.918 1.00 22.86 137 VAL A N 1
ATOM 980 C CA . VAL A 1 137 ? 19.852 23.798 56.012 1.00 25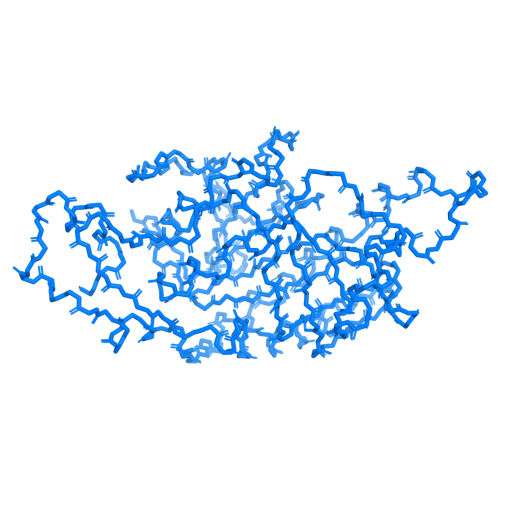.44 137 VAL A CA 1
ATOM 981 C C . VAL A 1 137 ? 20.516 23.746 54.625 1.00 25.69 137 VAL A C 1
ATOM 982 O O . VAL A 1 137 ? 21.683 23.384 54.487 1.00 27.16 137 VAL A O 1
ATOM 986 N N . SER A 1 138 ? 19.782 24.035 53.587 1.00 27.97 138 SER A N 1
ATOM 987 C CA . SER A 1 138 ? 20.375 24.160 52.255 1.00 30.40 138 SER A CA 1
ATOM 988 C C . SER A 1 138 ? 21.032 25.536 52.092 1.00 29.26 138 SER A C 1
ATOM 989 O O . SER A 1 138 ? 20.455 26.542 52.427 1.00 29.78 138 SER A O 1
ATOM 992 N N . MET A 1 139 ? 22.253 25.579 51.591 1.00 27.41 139 MET A N 1
ATOM 993 C CA . MET A 1 139 ? 22.917 26.840 51.294 1.00 25.14 139 MET A CA 1
ATOM 994 C C . MET A 1 139 ? 23.052 26.961 49.781 1.00 24.34 139 MET A C 1
ATOM 995 O O . MET A 1 139 ? 23.882 27.739 49.323 1.00 24.57 139 MET A O 1
ATOM 1000 N N . ALA A 1 140 ? 22.202 26.261 49.016 1.00 28.02 140 ALA A N 1
ATOM 1001 C CA . ALA A 1 140 ? 22.303 26.236 47.529 1.00 28.13 140 ALA A CA 1
ATOM 1002 C C . ALA A 1 140 ? 22.376 27.678 46.995 1.00 29.24 140 ALA A C 1
ATOM 1003 O O . ALA A 1 140 ? 23.246 28.026 46.127 1.00 25.93 140 ALA A O 1
ATOM 1005 N N . ASP A 1 141 ? 21.449 28.513 47.482 1.00 27.06 141 ASP A N 1
ATOM 1006 C CA . ASP A 1 141 ? 21.502 29.942 47.174 1.00 27.46 141 ASP A CA 1
ATOM 1007 C C . ASP A 1 141 ? 21.895 30.693 48.474 1.00 24.89 141 ASP A C 1
ATOM 1008 O O . ASP A 1 141 ? 21.017 30.935 49.361 1.00 24.78 141 ASP A O 1
ATOM 1013 N N . PRO A 1 142 ? 23.206 30.983 48.653 1.00 22.37 142 PRO A N 1
ATOM 1014 C CA . PRO A 1 142 ? 23.519 31.311 50.016 1.00 22.88 142 PRO A CA 1
ATOM 1015 C C . PRO A 1 142 ? 23.268 32.792 50.406 1.00 25.41 142 PRO A C 1
ATOM 1016 O O . PRO A 1 142 ? 23.474 33.108 51.575 1.00 24.55 142 PRO A O 1
ATOM 1020 N N . LEU A 1 143 ? 22.957 33.641 49.413 1.00 23.64 143 LEU A N 1
ATOM 1021 C CA . LEU A 1 143 ? 22.770 35.093 49.553 1.00 23.95 143 LEU A CA 1
ATOM 1022 C C . LEU A 1 143 ? 21.405 35.370 48.942 1.00 25.16 143 LEU A C 1
ATOM 1023 O O . LEU A 1 143 ? 21.180 35.055 47.781 1.00 29.31 143 LEU A O 1
ATOM 1028 N N . CYS A 1 144 ? 20.486 35.877 49.740 1.00 27.26 144 CYS A N 1
ATOM 1029 C CA A CYS A 1 144 ? 19.051 35.965 49.397 0.59 27.97 144 CYS A CA 1
ATOM 1030 C CA B CYS A 1 144 ? 19.099 35.906 49.356 0.41 28.43 144 CYS A CA 1
ATOM 1031 C C . CYS A 1 144 ? 18.904 36.823 48.174 1.00 27.13 144 CYS A C 1
ATOM 1032 O O . CYS A 1 144 ? 19.259 37.994 48.208 1.00 26.95 144 CYS A O 1
ATOM 1037 N N . PRO A 1 145 ? 18.376 36.261 47.077 1.00 28.41 145 PRO A N 1
ATOM 1038 C CA . PRO A 1 145 ? 18.278 37.073 45.832 1.00 29.52 145 PRO A CA 1
ATOM 1039 C C . PRO A 1 145 ? 17.309 38.278 45.951 1.00 29.38 145 PRO A C 1
ATOM 1040 O O . PRO A 1 145 ? 17.488 39.240 45.232 1.00 29.41 145 PRO A O 1
ATOM 1044 N N . GLU A 1 146 ? 16.289 38.200 46.812 1.00 31.79 146 GLU A N 1
ATOM 1045 C CA . GLU A 1 146 ? 15.362 39.331 47.008 1.00 36.58 146 GLU A CA 1
ATOM 1046 C C . GLU A 1 146 ? 16.126 40.518 47.632 1.00 34.23 146 GLU A C 1
ATOM 1047 O O . GLU A 1 146 ? 15.937 41.631 47.195 1.00 35.69 146 GLU A O 1
ATOM 1053 N N . VAL A 1 147 ? 17.015 40.254 48.594 1.00 30.36 147 VAL A N 1
ATOM 1054 C CA . VAL A 1 147 ? 17.886 41.286 49.208 1.00 29.11 147 VAL A CA 1
ATOM 1055 C C . VAL A 1 147 ? 18.961 41.727 48.254 1.00 27.50 147 VAL A C 1
ATOM 1056 O O . VAL A 1 147 ? 19.208 42.923 48.115 1.00 27.35 147 VAL A O 1
ATOM 1060 N N . ALA A 1 148 ? 19.589 40.787 47.532 1.00 27.01 148 ALA A N 1
ATOM 1061 C CA . ALA A 1 148 ? 20.559 41.159 46.496 1.00 24.70 148 ALA A CA 1
ATOM 1062 C C . ALA A 1 148 ? 19.921 42.028 45.423 1.00 28.10 148 ALA A C 1
ATOM 1063 O O . ALA A 1 148 ? 20.524 43.020 45.014 1.00 27.46 148 ALA A O 1
ATOM 1065 N N . ASP A 1 149 ? 18.712 41.687 44.949 1.00 29.97 149 ASP A N 1
ATOM 1066 C CA . ASP A 1 149 ? 18.079 42.583 43.984 1.00 32.98 149 ASP A CA 1
ATOM 1067 C C . ASP A 1 149 ? 17.842 43.997 44.551 1.00 31.78 149 ASP A C 1
ATOM 1068 O O . ASP A 1 149 ? 17.940 44.984 43.790 1.00 31.57 149 ASP A O 1
ATOM 1073 N N . ILE A 1 150 ? 17.409 44.074 45.824 1.00 31.90 150 ILE A N 1
ATOM 1074 C CA . ILE A 1 150 ? 17.263 45.390 46.506 1.00 31.30 150 ILE A CA 1
ATOM 1075 C C . ILE A 1 150 ? 18.615 46.133 46.521 1.00 30.22 150 ILE A C 1
ATOM 1076 O O . ILE A 1 150 ? 18.658 47.344 46.235 1.00 27.94 150 ILE A O 1
ATOM 1081 N N . LEU A 1 151 ? 19.722 45.412 46.819 1.00 25.83 151 LEU A N 1
ATOM 1082 C CA . LEU A 1 151 ? 20.997 46.071 46.831 1.00 27.46 151 LEU A CA 1
ATOM 1083 C C . LEU A 1 151 ? 21.400 46.704 45.509 1.00 26.50 151 LEU A C 1
ATOM 1084 O O . LEU A 1 151 ? 22.006 47.779 45.524 1.00 27.22 151 LEU A O 1
ATOM 1089 N N . ILE A 1 152 ? 21.140 46.014 44.398 1.00 24.73 152 ILE A N 1
ATOM 1090 C CA . ILE A 1 152 ? 21.388 46.489 43.083 1.00 26.96 152 ILE A CA 1
ATOM 1091 C C . ILE A 1 152 ? 20.594 47.774 42.836 1.00 28.92 152 ILE A C 1
ATOM 1092 O O . ILE A 1 152 ? 21.150 48.728 42.312 1.00 30.04 152 ILE A O 1
ATOM 1097 N N . ARG A 1 153 ? 19.304 47.788 43.175 1.00 30.26 153 ARG A N 1
ATOM 1098 C CA . ARG A 1 153 ? 18.488 48.993 42.874 1.00 33.12 153 ARG A CA 1
ATOM 1099 C C . ARG A 1 153 ? 18.893 50.114 43.870 1.00 31.54 153 ARG A C 1
ATOM 1100 O O . ARG A 1 153 ? 18.890 51.282 43.500 1.00 33.27 153 ARG A O 1
ATOM 1108 N N . ALA A 1 154 ? 19.260 49.717 45.095 1.00 30.07 154 ALA A N 1
ATOM 1109 C CA . ALA A 1 154 ? 19.720 50.685 46.150 1.00 29.95 154 ALA A CA 1
ATOM 1110 C C . ALA A 1 154 ? 20.986 51.408 45.635 1.00 29.94 154 ALA A C 1
ATOM 1111 O O . ALA A 1 154 ? 21.139 52.644 45.800 1.00 31.41 154 ALA A O 1
ATOM 1113 N N . TYR A 1 155 ? 21.891 50.642 45.007 1.00 25.86 155 TYR A N 1
ATOM 1114 C CA . TYR A 1 155 ? 23.154 51.206 44.488 1.00 27.65 155 TYR A CA 1
ATOM 1115 C C . TYR A 1 155 ? 22.804 52.246 43.450 1.00 29.25 155 TYR A C 1
ATOM 1116 O O . TYR A 1 155 ? 23.409 53.342 43.404 1.00 32.04 155 TYR A O 1
ATOM 1125 N N . ASP A 1 156 ? 21.872 51.895 42.552 1.00 29.80 156 ASP A N 1
ATOM 1126 C CA . ASP A 1 156 ? 21.547 52.817 41.492 1.00 31.97 156 ASP A CA 1
ATOM 1127 C C . ASP A 1 156 ? 20.889 54.038 42.080 1.00 33.47 156 ASP A C 1
ATOM 1128 O O . ASP A 1 156 ? 21.104 55.134 41.588 1.00 34.33 156 ASP A O 1
ATOM 1133 N N . ASN A 1 157 ? 20.059 53.835 43.094 1.00 34.91 157 ASN A N 1
ATOM 1134 C CA . ASN A 1 157 ? 19.315 54.938 43.765 1.00 37.46 157 ASN A CA 1
ATOM 1135 C C . ASN A 1 157 ? 20.241 55.897 44.534 1.00 37.48 157 ASN A C 1
ATOM 1136 O O . ASN A 1 157 ? 19.924 57.056 44.757 1.00 40.33 157 ASN A O 1
ATOM 1141 N N . ALA A 1 158 ? 21.406 55.425 44.894 1.00 35.62 158 ALA A N 1
ATOM 1142 C CA . ALA A 1 158 ? 22.339 56.197 45.706 1.00 37.97 158 ALA A CA 1
ATOM 1143 C C . ALA A 1 158 ? 23.148 57.155 44.831 1.00 40.63 158 ALA A C 1
ATOM 1144 O O . ALA A 1 158 ? 23.832 58.043 45.342 1.00 40.4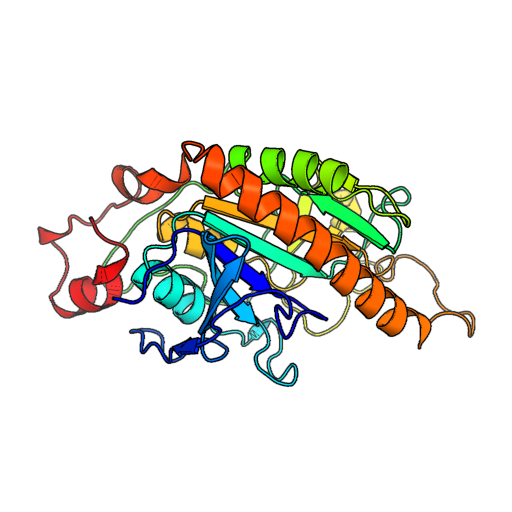3 158 ALA A O 1
ATOM 1146 N N . ASP A 1 159 ? 23.111 56.943 43.512 1.00 42.03 159 ASP A N 1
ATOM 1147 C CA . ASP A 1 159 ? 23.877 57.780 42.558 1.00 46.21 159 ASP A CA 1
ATOM 1148 C C . ASP A 1 159 ? 25.371 57.983 42.936 1.00 46.76 159 ASP A C 1
ATOM 1149 O O . ASP A 1 159 ? 25.851 59.129 43.082 1.00 49.12 159 ASP A O 1
ATOM 1154 N N . ILE A 1 160 ? 26.095 56.877 43.076 1.00 42.51 160 ILE A N 1
ATOM 1155 C CA . ILE A 1 160 ? 27.508 56.873 43.475 1.00 44.28 160 ILE A CA 1
ATOM 1156 C C . ILE A 1 160 ? 28.368 57.426 42.325 1.00 48.00 160 ILE A C 1
ATOM 1157 O O . ILE A 1 160 ? 28.132 57.104 41.168 1.00 45.76 160 ILE A O 1
ATOM 1162 N N . ALA A 1 161 ? 29.317 58.314 42.642 1.00 57.47 161 ALA A N 1
ATOM 1163 C CA . ALA A 1 161 ? 30.133 59.001 41.625 1.00 59.28 161 ALA A CA 1
ATOM 1164 C C . ALA A 1 161 ? 31.270 58.113 41.104 1.00 58.73 161 ALA A C 1
ATOM 1165 O O . ALA A 1 161 ? 31.566 58.106 39.927 1.00 59.14 161 ALA A O 1
ATOM 1167 N N . ASP A 1 162 ? 31.900 57.363 41.995 1.00 53.71 162 ASP A N 1
ATOM 1168 C CA . ASP A 1 162 ? 33.042 56.581 41.624 1.00 57.42 162 ASP A CA 1
ATOM 1169 C C . ASP A 1 162 ? 32.611 55.106 41.409 1.00 52.93 162 ASP A C 1
ATOM 1170 O O . ASP A 1 162 ? 31.793 54.609 42.176 1.00 52.10 162 ASP A O 1
ATOM 1175 N N . GLY A 1 163 ? 33.134 54.434 40.376 1.00 49.81 163 GLY A N 1
ATOM 1176 C CA . GLY A 1 163 ? 32.960 52.963 40.228 1.00 44.37 163 GLY A CA 1
ATOM 1177 C C . GLY A 1 163 ? 31.673 52.507 39.574 1.00 42.12 163 GLY A C 1
ATOM 1178 O O . GLY A 1 163 ? 30.915 53.320 39.092 1.00 41.48 163 GLY A O 1
ATOM 1179 N N . GLN A 1 164 ? 31.458 51.197 39.521 1.00 39.17 164 GLN A N 1
ATOM 1180 C CA . GLN A 1 164 ? 30.180 50.659 39.134 1.00 39.39 164 GLN A CA 1
ATOM 1181 C C . GLN A 1 164 ? 29.846 49.525 40.074 1.00 35.40 164 GLN A C 1
ATOM 1182 O O . GLN A 1 164 ? 30.675 49.185 40.904 1.00 33.82 164 GLN A O 1
ATOM 1188 N N . CYS A 1 165 ? 28.651 48.943 39.957 1.00 32.27 165 CYS A N 1
ATOM 1189 C CA . CYS A 1 165 ? 28.249 47.838 40.795 1.00 31.27 165 CYS A CA 1
ATOM 1190 C C . CYS A 1 165 ? 28.017 46.623 39.884 1.00 30.71 165 CYS A C 1
ATOM 1191 O O . CYS A 1 165 ? 27.357 46.754 38.808 1.00 33.70 165 CYS A O 1
ATOM 1194 N N . HIS A 1 166 ? 28.508 45.466 40.284 1.00 30.57 166 HIS A N 1
ATOM 1195 C CA . HIS A 1 166 ? 28.385 44.242 39.546 1.00 33.72 166 HIS A CA 1
ATOM 1196 C C . HIS A 1 166 ? 27.561 43.273 40.316 1.00 32.34 166 HIS A C 1
ATOM 1197 O O . HIS A 1 166 ? 27.767 43.118 41.501 1.00 31.29 166 HIS A O 1
ATOM 1204 N N . ALA A 1 167 ? 26.612 42.595 39.688 1.00 33.49 167 ALA A N 1
ATOM 1205 C CA . ALA A 1 167 ? 25.870 41.547 40.441 1.00 34.54 167 ALA A CA 1
ATOM 1206 C C . ALA A 1 167 ? 26.280 40.178 39.937 1.00 34.98 167 ALA A C 1
ATOM 1207 O O . ALA A 1 167 ? 26.968 40.103 38.940 1.00 41.26 167 ALA A O 1
ATOM 1209 N N . LYS A 1 168 ? 25.792 39.108 40.545 1.00 33.69 168 LYS A N 1
ATOM 1210 C CA . LYS A 1 168 ? 25.990 37.731 40.077 1.00 37.12 168 LYS A CA 1
ATOM 1211 C C . LYS A 1 168 ? 27.469 37.271 40.058 1.00 38.50 168 LYS A C 1
ATOM 1212 O O . LYS A 1 168 ? 27.955 36.716 39.065 1.00 45.00 168 LYS A O 1
ATOM 1218 N N . ALA A 1 169 ? 28.124 37.454 41.167 1.00 31.48 169 ALA A N 1
ATOM 1219 C CA . ALA A 1 169 ? 29.538 37.083 41.377 1.00 29.43 169 ALA A CA 1
ATOM 1220 C C . ALA A 1 169 ? 29.660 36.022 42.490 1.00 28.01 169 ALA A C 1
ATOM 1221 O O . ALA A 1 169 ? 28.711 35.819 43.311 1.00 25.96 169 ALA A O 1
ATOM 1223 N N . THR A 1 170 ? 30.785 35.312 42.487 1.00 25.95 170 THR A N 1
ATOM 1224 C CA . THR A 1 170 ? 31.080 34.321 43.529 1.00 23.76 170 THR A CA 1
ATOM 1225 C C . THR A 1 170 ? 32.142 34.831 44.502 1.00 25.78 170 THR A C 1
ATOM 1226 O O . THR A 1 170 ? 33.221 35.236 44.041 1.00 24.70 170 THR A O 1
ATOM 1230 N N . TYR A 1 171 ? 31.818 34.845 45.816 1.00 22.56 171 TYR A N 1
ATOM 1231 C CA . TYR A 1 171 ? 32.709 35.310 46.911 1.00 22.07 171 TYR A CA 1
ATOM 1232 C C . TYR A 1 171 ? 33.388 34.086 47.480 1.00 23.27 171 TYR A C 1
ATOM 1233 O O . TYR A 1 171 ? 32.733 33.173 47.960 1.00 21.63 171 TYR A O 1
ATOM 1242 N N . VAL A 1 172 ? 34.734 34.069 47.467 1.00 20.85 172 VAL A N 1
ATOM 1243 C CA . VAL A 1 172 ? 35.400 32.940 48.133 1.00 19.43 172 VAL A CA 1
ATOM 1244 C C . VAL A 1 172 ? 35.864 33.501 49.489 1.00 20.34 172 VAL A C 1
ATOM 1245 O O . VAL A 1 172 ? 36.501 34.535 49.548 1.00 19.22 172 VAL A O 1
ATOM 1249 N N . CYS A 1 173 ? 35.582 32.750 50.576 1.00 19.64 173 CYS A N 1
ATOM 1250 C CA . CYS A 1 173 ? 35.912 33.193 51.905 1.00 20.04 173 CYS A CA 1
ATOM 1251 C C . CYS A 1 173 ? 37.076 32.350 52.378 1.00 21.00 173 CYS A C 1
ATOM 1252 O O . CYS A 1 173 ? 36.927 31.159 52.472 1.00 20.50 173 CYS A O 1
ATOM 1255 N N . ILE A 1 174 ? 38.162 33.012 52.796 1.00 20.58 174 ILE A N 1
ATOM 1256 C CA . ILE A 1 174 ? 39.330 32.278 53.277 1.00 20.40 174 ILE A CA 1
ATOM 1257 C C . ILE A 1 174 ? 39.489 32.569 54.751 1.00 20.68 174 ILE A C 1
ATOM 1258 O O . ILE A 1 174 ? 38.854 33.515 55.326 1.00 21.53 174 ILE A O 1
ATOM 1263 N N . GLU A 1 175 ? 40.317 31.756 55.389 1.00 20.49 175 GLU A N 1
ATOM 1264 C CA . GLU A 1 175 ? 40.508 31.833 56.832 1.00 20.25 175 GLU A CA 1
ATOM 1265 C C . GLU A 1 175 ? 41.235 33.138 57.230 1.00 20.01 175 GLU A C 1
ATOM 1266 O O . GLU A 1 175 ? 40.838 33.748 58.190 1.00 21.30 175 GLU A O 1
ATOM 1272 N N . GLY A 1 176 ? 42.292 33.513 56.506 1.00 20.85 176 GLY A N 1
ATOM 1273 C CA . GLY A 1 176 ? 43.050 34.728 56.875 1.00 21.16 176 GLY A CA 1
ATOM 1274 C C . GLY A 1 176 ? 43.991 34.304 58.00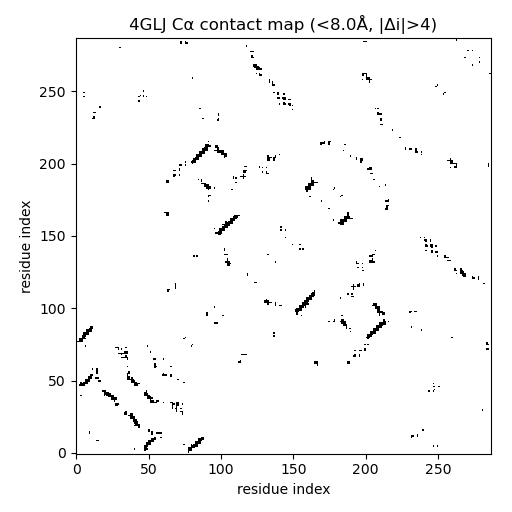8 1.00 22.15 176 GLY A C 1
ATOM 1275 O O . GLY A 1 176 ? 44.095 33.106 58.309 1.00 21.55 176 GLY A O 1
ATOM 1276 N N . PRO A 1 177 ? 44.661 35.262 58.679 1.00 23.12 177 PRO A N 1
ATOM 1277 C CA . PRO A 1 177 ? 44.560 36.669 58.362 1.00 22.94 177 PRO A CA 1
ATOM 1278 C C . PRO A 1 177 ? 45.448 37.103 57.184 1.00 23.98 177 PRO A C 1
ATOM 1279 O O . PRO A 1 177 ? 45.283 38.238 56.748 1.00 25.89 177 PRO A O 1
ATOM 1283 N N . GLN A 1 178 ? 46.368 36.252 56.689 1.00 20.97 178 GLN A N 1
ATOM 1284 C CA . GLN A 1 178 ? 47.310 36.754 55.658 1.00 23.34 178 GLN A CA 1
ATOM 1285 C C . GLN A 1 178 ? 46.624 36.845 54.353 1.00 22.81 178 GLN A C 1
ATOM 1286 O O . GLN A 1 178 ? 45.686 36.081 54.122 1.00 24.55 178 GLN A O 1
ATOM 1292 N N . PHE A 1 179 ? 47.051 37.760 53.485 1.00 21.86 179 PHE A N 1
ATOM 1293 C CA . PHE A 1 179 ? 46.501 37.744 52.124 1.00 24.28 179 PHE A CA 1
ATOM 1294 C C . PHE A 1 179 ? 47.064 36.573 51.341 1.00 22.20 179 PHE A C 1
ATOM 1295 O O . PHE A 1 179 ? 48.031 35.950 51.764 1.00 23.17 179 PHE A O 1
ATOM 1303 N N . SER A 1 180 ? 46.390 36.207 50.273 1.00 25.90 180 SER A N 1
ATOM 1304 C CA . SER A 1 180 ? 46.594 34.958 49.530 1.00 23.27 180 SER A CA 1
ATOM 1305 C C . SER A 1 180 ? 47.916 34.959 48.840 1.00 27.54 180 SER A C 1
ATOM 1306 O O . SER A 1 180 ? 48.397 36.045 48.378 1.00 23.73 180 SER A O 1
ATOM 1309 N N . THR A 1 181 ? 48.503 33.772 48.680 1.00 24.25 181 THR A N 1
ATOM 1310 C CA . THR A 1 181 ? 49.675 33.674 47.794 1.00 22.48 181 THR A CA 1
ATOM 1311 C C . THR A 1 181 ? 49.192 33.846 46.329 1.00 22.92 181 THR A C 1
ATOM 1312 O O . THR A 1 181 ? 47.993 33.689 46.080 1.00 22.14 181 THR A O 1
ATOM 1316 N N . ARG A 1 182 ? 50.108 34.099 45.376 1.00 23.31 182 ARG A N 1
ATOM 1317 C CA . ARG A 1 182 ? 49.698 34.195 43.971 1.00 23.92 182 ARG A CA 1
ATOM 1318 C C . ARG A 1 182 ? 49.140 32.917 43.489 1.00 23.91 182 ARG A C 1
ATOM 1319 O O . ARG A 1 182 ? 48.209 32.921 42.676 1.00 22.98 182 ARG A O 1
ATOM 1327 N N . ALA A 1 183 ? 49.723 31.778 43.894 1.00 21.73 183 ALA A N 1
ATOM 1328 C CA . ALA A 1 183 ? 49.191 30.475 43.456 1.00 23.20 183 ALA A CA 1
ATOM 1329 C C . ALA A 1 183 ? 47.781 30.223 43.996 1.00 22.15 183 ALA A C 1
ATOM 1330 O O . ALA A 1 183 ? 46.956 29.610 43.298 1.00 23.08 183 ALA A O 1
ATOM 1332 N N . GLU A 1 184 ? 47.498 30.682 45.205 1.00 22.51 184 GLU A N 1
ATOM 1333 C CA . GLU A 1 184 ? 46.144 30.550 45.733 1.00 24.87 184 GLU A CA 1
ATOM 1334 C C . GLU A 1 184 ? 45.196 31.435 44.947 1.00 22.27 184 GLU A C 1
ATOM 1335 O O . GLU A 1 184 ? 44.125 30.943 44.553 1.00 23.79 184 GLU A O 1
ATOM 1341 N N . SER A 1 185 ? 45.602 32.679 44.678 1.00 22.90 185 SER A N 1
ATOM 1342 C CA . SER A 1 185 ? 44.771 33.573 43.858 1.00 24.53 185 SER A CA 1
ATOM 1343 C C . SER A 1 185 ? 44.464 32.999 42.510 1.00 24.85 185 SER A C 1
ATOM 1344 O O . SER A 1 185 ? 43.323 33.091 42.080 1.00 25.19 185 SER A O 1
ATOM 1347 N N . HIS A 1 186 ? 45.468 32.425 41.835 1.00 25.43 186 HIS A N 1
ATOM 1348 C CA A HIS A 1 186 ? 45.299 31.721 40.558 0.50 27.21 186 HIS A CA 1
ATOM 1349 C CA B HIS A 1 186 ? 45.231 31.782 40.552 0.50 29.65 186 HIS A CA 1
ATOM 1350 C C . HIS A 1 186 ? 44.314 30.593 40.699 1.00 27.64 186 HIS A C 1
ATOM 1351 O O . HIS A 1 186 ? 43.430 30.372 39.828 1.00 27.60 186 HIS A O 1
ATOM 1364 N N . TRP A 1 187 ? 44.474 29.810 41.767 1.00 24.62 187 TRP A N 1
ATOM 1365 C CA . TRP A 1 187 ? 43.552 28.683 41.999 1.00 26.33 187 TRP A CA 1
ATOM 1366 C C . TRP A 1 187 ? 42.074 29.157 42.207 1.00 25.03 187 TRP A C 1
ATOM 1367 O O . TRP A 1 187 ? 41.136 28.580 41.627 1.00 26.85 187 TRP A O 1
ATOM 1378 N N . TYR A 1 188 ? 41.880 30.233 42.972 1.00 24.73 188 TYR A N 1
ATOM 1379 C CA . TYR A 1 188 ? 40.513 30.757 43.187 1.00 25.39 188 TYR A CA 1
ATOM 1380 C C . TYR A 1 188 ? 39.895 31.254 41.896 1.00 26.01 188 TYR A C 1
ATOM 1381 O O . TYR A 1 188 ? 38.682 31.038 41.625 1.00 28.32 188 TYR A O 1
ATOM 1390 N N . ARG A 1 189 ? 40.722 31.893 41.054 1.00 25.29 189 ARG A N 1
ATOM 1391 C CA . ARG A 1 189 ? 40.306 32.199 39.675 1.00 30.45 189 ARG A CA 1
ATOM 1392 C C . ARG A 1 189 ? 39.880 30.969 38.858 1.00 33.66 189 ARG A C 1
ATOM 1393 O O . ARG A 1 189 ? 38.875 31.034 38.083 1.00 33.78 189 ARG A O 1
ATOM 1401 N N . GLN A 1 190 ? 40.617 29.848 38.981 1.00 31.78 190 GLN A N 1
ATOM 1402 C CA . GLN A 1 190 ? 40.304 28.651 38.213 1.00 35.82 190 GLN A CA 1
ATOM 1403 C C . GLN A 1 190 ? 38.962 28.055 38.747 1.00 35.50 190 GLN A C 1
ATOM 1404 O O . GLN A 1 190 ? 38.212 27.382 38.009 1.00 39.00 190 GLN A O 1
ATOM 1410 N N . MET A 1 191 ? 38.646 28.329 40.013 1.00 33.39 191 MET A N 1
ATOM 1411 C CA . MET A 1 191 ? 37.377 27.822 40.607 1.00 38.48 191 MET A CA 1
ATOM 1412 C C . MET A 1 191 ? 36.241 28.771 40.236 1.00 37.34 191 MET A C 1
ATOM 1413 O O . MET A 1 191 ? 35.155 28.586 40.706 1.00 42.26 191 MET A O 1
ATOM 1418 N N . GLN A 1 192 ? 36.520 29.793 39.427 1.00 35.87 192 GLN A N 1
ATOM 1419 C CA . GLN A 1 192 ? 35.511 30.808 38.983 1.00 39.10 192 GLN A CA 1
ATOM 1420 C C . GLN A 1 192 ? 35.038 31.719 40.108 1.00 35.65 192 GLN A C 1
ATOM 1421 O O . GLN A 1 192 ? 33.910 32.150 40.079 1.00 39.15 192 GLN A O 1
ATOM 1427 N N . ALA A 1 193 ? 35.842 31.946 41.121 1.00 32.39 193 ALA A N 1
ATOM 1428 C CA . ALA A 1 193 ? 35.494 32.917 42.100 1.00 31.03 193 ALA A CA 1
ATOM 1429 C C . ALA A 1 193 ? 35.853 34.319 41.538 1.00 33.85 193 ALA A C 1
ATOM 1430 O O . ALA A 1 193 ? 36.824 34.440 40.788 1.00 33.07 193 ALA A O 1
ATOM 1432 N N . ASP A 1 194 ? 35.175 35.376 42.019 1.00 25.95 194 ASP A N 1
ATOM 1433 C CA . ASP A 1 194 ? 35.307 36.726 41.462 1.00 26.06 194 ASP A CA 1
ATOM 1434 C C . ASP A 1 194 ? 35.899 37.725 42.465 1.00 24.58 194 ASP A C 1
ATOM 1435 O O . ASP A 1 194 ? 36.583 38.664 42.068 1.00 26.94 194 ASP A O 1
ATOM 1440 N N . ILE A 1 195 ? 35.597 37.515 43.735 1.00 21.63 195 ILE A N 1
ATOM 1441 C CA . ILE A 1 195 ? 36.047 38.350 44.835 1.00 21.07 195 ILE A CA 1
ATOM 1442 C C . ILE A 1 195 ? 36.406 37.414 46.025 1.00 21.58 195 ILE A C 1
ATOM 1443 O O . ILE A 1 195 ? 35.895 36.303 46.117 1.00 21.70 195 ILE A O 1
ATOM 1448 N N . ILE A 1 196 ? 37.266 37.925 46.898 1.00 20.20 196 ILE A N 1
ATOM 1449 C CA . ILE A 1 196 ? 37.808 37.247 48.022 1.00 20.28 196 ILE A CA 1
ATOM 1450 C C . ILE A 1 196 ? 37.661 38.050 49.285 1.00 20.71 196 ILE A C 1
ATOM 1451 O O . ILE A 1 196 ? 38.062 39.250 49.371 1.00 21.78 196 ILE A O 1
ATOM 1456 N N . GLY A 1 197 ? 37.147 37.407 50.319 1.00 20.49 197 GLY A N 1
ATOM 1457 C CA . GLY A 1 197 ? 37.054 38.098 51.604 1.00 22.10 197 GLY A CA 1
ATOM 1458 C C . GLY A 1 197 ? 37.328 37.074 52.728 1.00 23.17 197 GLY A C 1
ATOM 1459 O O . GLY A 1 197 ? 37.693 35.943 52.429 1.00 20.90 197 GLY A O 1
ATOM 1460 N N . MET A 1 198 ? 37.218 37.495 54.003 1.00 20.52 198 MET A N 1
ATOM 1461 C CA . MET A 1 198 ? 37.599 36.595 55.127 1.00 22.95 198 MET A CA 1
ATOM 1462 C C . MET A 1 198 ? 36.472 36.415 56.109 1.00 20.30 198 MET A C 1
ATOM 1463 O O . MET A 1 198 ? 36.661 35.731 57.143 1.00 23.68 198 MET A O 1
ATOM 1468 N N . THR A 1 199 ? 35.327 37.070 55.856 1.00 20.63 199 THR A N 1
ATOM 1469 C CA . THR A 1 199 ? 34.350 37.154 56.984 1.00 22.94 199 THR A CA 1
ATOM 1470 C C . THR A 1 199 ? 32.913 36.616 56.707 1.00 24.70 199 THR A C 1
ATOM 1471 O O . THR A 1 199 ? 32.178 36.318 57.685 1.00 23.14 199 THR A O 1
ATOM 1475 N N . ASN A 1 200 ? 32.484 36.534 55.436 1.00 20.51 200 ASN A N 1
ATOM 1476 C CA . ASN A 1 200 ? 31.072 36.259 55.207 1.00 23.14 200 ASN A CA 1
ATOM 1477 C C . ASN A 1 200 ? 30.698 34.780 55.381 1.00 22.01 200 ASN A C 1
ATOM 1478 O O . ASN A 1 200 ? 29.515 34.447 55.416 1.00 24.66 200 ASN A O 1
ATOM 1483 N N . MET A 1 201 ? 31.697 33.922 55.594 1.00 23.11 201 MET A N 1
ATOM 1484 C CA . MET A 1 201 ? 31.489 32.570 56.149 1.00 19.15 201 MET A CA 1
ATOM 1485 C C . MET A 1 201 ? 32.209 32.515 57.481 1.00 20.36 201 MET A C 1
ATOM 1486 O O . MET A 1 201 ? 33.368 32.892 57.554 1.00 21.06 201 MET A O 1
ATOM 1491 N N . PRO A 1 202 ? 31.561 32.034 58.550 1.00 20.45 202 PRO A N 1
ATOM 1492 C CA . PRO A 1 202 ? 30.298 31.257 58.516 1.00 21.46 202 PRO A CA 1
ATOM 1493 C C . PRO A 1 202 ? 29.054 32.143 58.681 1.00 21.79 202 PRO A C 1
ATOM 1494 O O . PRO A 1 202 ? 27.980 31.596 58.792 1.00 22.64 202 PRO A O 1
ATOM 1498 N N . GLU A 1 203 ? 29.230 33.469 58.626 1.00 22.55 203 GLU A N 1
ATOM 1499 C CA . GLU A 1 203 ? 28.098 34.434 58.879 1.00 24.11 203 GLU A CA 1
ATOM 1500 C C . GLU A 1 203 ? 26.893 34.099 58.004 1.00 22.99 203 GLU A C 1
ATOM 1501 O O . GLU A 1 203 ? 25.765 34.033 58.542 1.00 23.39 203 GLU A O 1
ATOM 1507 N N . ALA A 1 204 ? 27.117 33.788 56.709 1.00 21.25 204 ALA A N 1
ATOM 1508 C CA . ALA A 1 204 ? 25.963 33.462 55.825 1.00 21.84 204 ALA A CA 1
ATOM 1509 C C . ALA A 1 204 ? 25.249 32.148 56.238 1.00 23.40 204 ALA A C 1
ATOM 1510 O O . ALA A 1 204 ? 24.002 32.041 56.130 1.00 22.16 204 ALA A O 1
ATOM 1512 N N . LYS A 1 205 ? 26.038 31.127 56.624 1.00 20.58 205 LYS A N 1
ATOM 1513 C CA . LYS A 1 205 ? 25.483 29.837 57.089 1.00 20.61 205 LYS A CA 1
ATOM 1514 C C . LYS A 1 205 ? 24.621 30.055 58.378 1.00 19.51 205 LYS A C 1
ATOM 1515 O O . LYS A 1 205 ? 23.549 29.461 58.540 1.00 21.78 205 LYS A O 1
ATOM 1521 N N . LEU A 1 206 ? 25.180 30.742 59.330 1.00 20.07 206 LEU A N 1
ATOM 1522 C CA . LEU A 1 206 ? 24.533 30.992 60.612 1.00 21.30 206 LEU A CA 1
ATOM 1523 C C . LEU A 1 206 ? 23.234 31.809 60.432 1.00 21.10 206 LEU A C 1
ATOM 1524 O O . LEU A 1 206 ? 22.215 31.509 61.060 1.00 20.70 206 LEU A O 1
ATOM 1529 N N . ALA A 1 207 ? 23.278 32.815 59.573 1.00 20.56 207 ALA A N 1
ATOM 1530 C CA . ALA A 1 207 ? 22.091 33.648 59.278 1.00 20.76 207 ALA A CA 1
ATOM 1531 C C . ALA A 1 207 ? 21.024 32.720 58.687 1.00 22.99 207 ALA A C 1
ATOM 1532 O O . ALA A 1 207 ? 19.822 32.818 59.044 1.00 24.04 207 ALA A O 1
ATOM 1534 N N . ARG A 1 208 ? 21.417 31.800 57.790 1.00 21.48 208 ARG A N 1
ATOM 1535 C CA . ARG A 1 208 ? 20.437 30.886 57.195 1.00 23.19 208 ARG A CA 1
ATOM 1536 C C . ARG A 1 208 ? 19.817 29.975 58.272 1.00 25.94 208 ARG A C 1
ATOM 1537 O O . ARG A 1 208 ? 18.592 29.771 58.309 1.00 24.90 208 ARG A O 1
ATOM 1545 N N . GLU A 1 209 ? 20.659 29.428 59.158 1.00 22.96 209 GLU A N 1
ATOM 1546 C CA . GLU A 1 209 ? 20.144 28.577 60.245 1.00 24.59 209 GLU A CA 1
ATOM 1547 C C . GLU A 1 209 ? 19.234 29.341 61.181 1.00 22.64 209 GLU A C 1
ATOM 1548 O O . GLU A 1 209 ? 18.363 28.726 61.850 1.00 25.17 209 GLU A O 1
ATOM 1554 N N . ALA A 1 210 ? 19.491 30.645 61.295 1.00 22.96 210 ALA A N 1
ATOM 1555 C CA . ALA A 1 210 ? 18.672 31.501 62.134 1.00 24.40 210 ALA A CA 1
ATOM 1556 C C . ALA A 1 210 ? 17.444 32.021 61.409 1.00 24.66 210 ALA A C 1
ATOM 1557 O O . ALA A 1 210 ? 16.752 32.908 61.926 1.00 25.92 210 ALA A O 1
ATOM 1559 N N . SER A 1 211 ? 17.173 31.481 60.220 1.00 25.60 211 SER A N 1
ATOM 1560 C CA . SER A 1 211 ? 16.029 31.901 59.371 1.00 28.76 211 SER A CA 1
ATOM 1561 C C . SER A 1 211 ? 16.025 33.425 59.069 1.00 29.98 211 SER A C 1
ATOM 1562 O O . SER A 1 211 ? 14.968 34.048 59.024 1.00 31.05 211 SER A O 1
ATOM 1565 N N . ILE A 1 212 ? 17.194 34.017 58.841 1.00 27.85 212 ILE A N 1
ATOM 1566 C CA . ILE A 1 212 ? 17.302 35.446 58.529 1.00 26.36 212 ILE A CA 1
ATOM 1567 C C . ILE A 1 212 ? 17.823 35.616 57.111 1.00 27.11 212 ILE A C 1
ATOM 1568 O O . ILE A 1 212 ? 18.820 34.991 56.748 1.00 24.91 212 ILE A O 1
ATOM 1573 N N . ALA A 1 213 ? 17.180 36.456 56.317 1.00 27.63 213 ALA A N 1
ATOM 1574 C CA . ALA A 1 213 ? 17.572 36.679 54.958 1.00 28.30 213 ALA A CA 1
ATOM 1575 C C . ALA A 1 213 ? 18.835 37.485 54.997 1.00 27.51 213 ALA A C 1
ATOM 1576 O O . ALA A 1 213 ? 18.964 38.418 55.764 1.00 28.64 213 ALA A O 1
ATOM 1578 N N . TYR A 1 214 ? 19.806 37.102 54.183 1.00 26.27 214 TYR A N 1
ATOM 1579 C CA . TYR A 1 214 ? 21.146 37.622 54.350 1.00 23.95 214 TYR A CA 1
ATOM 1580 C C . TYR A 1 214 ? 21.711 37.782 52.968 1.00 23.62 214 TYR A C 1
ATOM 1581 O O . TYR A 1 214 ? 21.667 36.853 52.136 1.00 24.38 214 TYR A O 1
ATOM 1590 N N . ALA A 1 215 ? 22.234 38.986 52.698 1.00 24.05 215 ALA A N 1
ATOM 1591 C CA . ALA A 1 215 ? 22.971 39.222 51.443 1.00 24.21 215 ALA A CA 1
ATOM 1592 C C . ALA A 1 215 ? 24.148 40.167 51.681 1.00 23.75 215 ALA A C 1
ATOM 1593 O O . ALA A 1 215 ? 24.256 40.812 52.737 1.00 24.42 215 ALA A O 1
ATOM 1595 N N . THR A 1 216 ? 25.027 40.281 50.686 1.00 24.72 216 THR A N 1
ATOM 1596 C CA . THR A 1 216 ? 26.326 40.964 50.929 1.00 24.75 21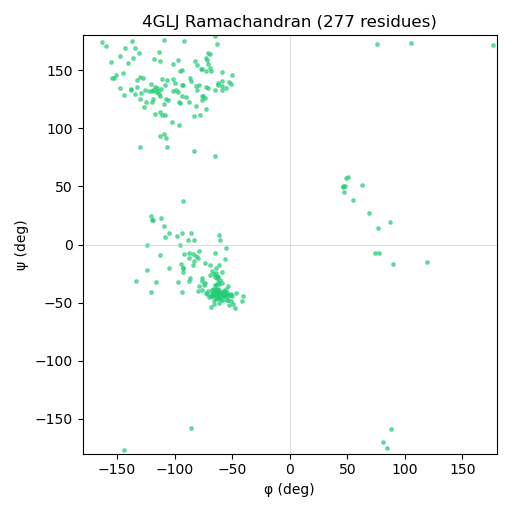6 THR A CA 1
ATOM 1597 C C . THR A 1 216 ? 26.454 42.132 49.940 1.00 23.90 216 THR A C 1
ATOM 1598 O O . THR A 1 216 ? 26.170 41.976 48.768 1.00 24.17 216 THR A O 1
ATOM 1602 N N . LEU A 1 217 ? 26.822 43.279 50.471 1.00 21.97 217 LEU A N 1
ATOM 1603 C CA . LEU A 1 217 ? 27.306 44.375 49.639 1.00 24.50 217 LEU A CA 1
ATOM 1604 C C . LEU A 1 217 ? 28.877 44.404 49.777 1.00 23.43 217 LEU A C 1
ATOM 1605 O O . LEU A 1 217 ? 29.407 44.791 50.820 1.00 26.39 217 LEU A O 1
ATOM 1610 N N . ALA A 1 218 ? 29.583 43.938 48.736 1.00 22.40 218 ALA A N 1
ATOM 1611 C CA . ALA A 1 218 ? 31.054 43.833 48.783 1.00 25.00 218 ALA A CA 1
ATOM 1612 C C . ALA A 1 218 ? 31.671 45.100 48.188 1.00 25.00 218 ALA A C 1
ATOM 1613 O O . ALA A 1 218 ? 31.219 45.588 47.146 1.00 25.50 218 ALA A O 1
ATOM 1615 N N . LEU A 1 219 ? 32.693 45.595 48.850 1.00 25.28 219 LEU A N 1
ATOM 1616 C CA . LEU A 1 219 ? 33.385 46.798 48.455 1.00 25.93 219 LEU A CA 1
ATOM 1617 C C . LEU A 1 219 ? 34.800 46.392 48.022 1.00 26.93 219 LEU A C 1
ATOM 1618 O O . LEU A 1 219 ? 35.583 45.910 48.811 1.00 27.29 219 LEU A O 1
ATOM 1623 N N . VAL A 1 220 ? 35.075 46.576 46.755 1.00 26.81 220 VAL A N 1
ATOM 1624 C CA . VAL A 1 220 ? 36.359 46.223 46.189 1.00 29.28 220 VAL A CA 1
ATOM 1625 C C . VAL A 1 220 ? 37.425 47.191 46.625 1.00 32.65 220 VAL A C 1
ATOM 1626 O O . VAL A 1 220 ? 37.410 48.414 46.329 1.00 34.77 220 VAL A O 1
ATOM 1630 N N . THR A 1 221 ? 38.389 46.660 47.353 1.00 34.38 221 THR A N 1
ATOM 1631 C CA A THR A 1 221 ? 39.415 47.533 47.897 0.50 37.11 221 THR A CA 1
ATOM 1632 C CA B THR A 1 221 ? 39.441 47.437 47.990 0.50 37.05 221 THR A CA 1
ATOM 1633 C C . THR A 1 221 ? 40.721 47.407 47.140 1.00 41.67 221 THR A C 1
ATOM 1634 O O . THR A 1 221 ? 41.603 48.291 47.228 1.00 46.68 221 THR A O 1
ATOM 1641 N N . ASP A 1 222 ? 40.860 46.363 46.359 1.00 41.18 222 ASP A N 1
ATOM 1642 C CA . ASP A 1 222 ? 42.042 46.276 45.508 1.00 48.34 222 ASP A CA 1
ATOM 1643 C C . ASP A 1 222 ? 41.999 44.930 44.771 1.00 46.46 222 ASP A C 1
ATOM 1644 O O . ASP A 1 222 ? 41.106 44.140 44.977 1.00 39.87 222 ASP A O 1
ATOM 1649 N N . PHE A 1 223 ? 42.906 44.751 43.832 1.00 52.27 223 PHE A N 1
ATOM 1650 C CA . PHE A 1 223 ? 43.067 43.453 43.236 1.00 57.74 223 PHE A CA 1
ATOM 1651 C C . PHE A 1 223 ? 43.661 42.684 44.403 1.00 58.88 223 PHE A C 1
ATOM 1652 O O . PHE A 1 223 ? 44.318 43.270 45.290 1.00 59.75 223 PHE A O 1
ATOM 1660 N N . ASP A 1 224 ? 43.401 41.387 44.409 1.00 118.10 224 ASP A N 1
ATOM 1661 C CA . ASP A 1 224 ? 44.094 40.512 45.297 1.00 117.74 224 ASP A CA 1
ATOM 1662 C C . ASP A 1 224 ? 45.489 40.683 44.711 1.00 118.63 224 ASP A C 1
ATOM 1663 O O . ASP A 1 224 ? 45.689 41.453 43.765 1.00 118.49 224 ASP A O 1
ATOM 1668 N N . CYS A 1 225 ? 46.439 39.986 45.330 1.00 119.79 225 CYS A N 1
ATOM 1669 C CA . CYS A 1 225 ? 47.865 39.896 44.945 1.00 120.18 225 CYS A CA 1
ATOM 1670 C C . CYS A 1 225 ? 48.203 39.417 43.509 1.00 120.82 225 CYS A C 1
ATOM 1671 O O . CYS A 1 225 ? 49.361 39.535 43.097 1.00 121.10 225 CYS A O 1
ATOM 1674 N N . TRP A 1 226 ? 47.233 38.865 42.769 1.00 121.16 226 TRP A N 1
ATOM 1675 C CA . TRP A 1 226 ? 47.456 38.449 41.374 1.00 121.13 226 TRP A CA 1
ATOM 1676 C C . TRP A 1 226 ? 47.867 39.615 40.481 1.00 121.69 226 TRP A C 1
ATOM 1677 O O . TRP A 1 226 ? 48.043 39.459 39.272 1.00 121.09 226 TRP A O 1
ATOM 1688 N N . HIS A 1 227 ? 48.030 40.787 41.107 1.00 123.08 227 HIS A N 1
ATOM 1689 C CA . HIS A 1 227 ? 48.559 42.017 40.503 1.00 124.44 227 HIS A CA 1
ATOM 1690 C C . HIS A 1 227 ? 49.822 42.527 41.174 1.00 126.04 227 HIS A C 1
ATOM 1691 O O . HIS A 1 227 ? 49.809 42.781 42.384 1.00 125.74 227 HIS A O 1
ATOM 1698 N N . PRO A 1 228 ? 50.932 42.680 40.404 1.00 128.08 228 PRO A N 1
ATOM 1699 C CA . PRO A 1 228 ? 52.204 43.223 40.934 1.00 129.41 228 PRO A CA 1
ATOM 1700 C C . PRO A 1 228 ? 52.139 44.689 41.404 1.00 130.66 228 PRO A C 1
ATOM 1701 O O . PRO A 1 228 ? 52.639 45.587 40.711 1.00 130.34 228 PRO A O 1
ATOM 1705 N N . ASN A 1 229 ? 51.543 44.906 42.583 1.00 132.33 229 ASN A N 1
ATOM 1706 C CA . ASN A 1 229 ? 51.461 46.231 43.236 1.00 134.00 229 ASN A CA 1
ATOM 1707 C C . ASN A 1 229 ? 52.834 46.848 43.590 1.00 134.12 229 ASN A C 1
ATOM 1708 O O . ASN A 1 229 ? 52.918 47.892 44.259 1.00 133.36 229 ASN A O 1
ATOM 1713 N N . GLU A 1 230 ? 53.893 46.191 43.111 1.00 134.51 230 GLU A N 1
ATOM 1714 C CA . GLU A 1 230 ? 55.286 46.497 43.449 1.00 134.76 230 GLU A CA 1
ATOM 1715 C C . GLU A 1 230 ? 55.709 47.963 43.529 1.00 135.56 230 GLU A C 1
ATOM 1716 O O . GLU A 1 230 ? 56.357 48.368 44.499 1.00 135.47 230 GLU A O 1
ATOM 1722 N N . GLN A 1 231 ? 55.344 48.737 42.501 1.00 136.36 231 GLN A N 1
ATOM 1723 C CA . GLN A 1 231 ? 55.646 50.172 42.406 1.00 136.15 231 GLN A CA 1
ATOM 1724 C C . GLN A 1 231 ? 55.236 50.919 43.684 1.00 136.86 231 GLN A C 1
ATOM 1725 O O . GLN A 1 231 ? 54.241 50.554 44.328 1.00 137.12 231 GLN A O 1
ATOM 1731 N N . ALA A 1 232 ? 56.014 51.944 44.049 1.00 136.95 232 ALA A N 1
ATOM 1732 C CA . ALA A 1 232 ? 55.789 52.715 45.284 1.00 137.04 232 ALA A CA 1
ATOM 1733 C C . ALA A 1 232 ? 54.372 53.320 45.420 1.00 137.37 232 ALA A C 1
ATOM 1734 O O . ALA A 1 232 ? 54.038 53.918 46.452 1.00 136.26 232 ALA A O 1
ATOM 1736 N N . VAL A 1 233 ? 53.549 53.122 44.382 1.00 137.40 233 VAL A N 1
ATOM 1737 C CA . VAL A 1 233 ? 52.194 53.694 44.265 1.00 136.76 233 VAL A CA 1
ATOM 1738 C C . VAL A 1 233 ? 50.972 52.871 44.770 1.00 137.85 233 VAL A C 1
ATOM 1739 O O . VAL A 1 233 ? 49.891 52.931 44.170 1.00 137.59 233 VAL A O 1
ATOM 1743 N N . SER A 1 234 ? 51.134 52.141 45.886 1.00 138.65 234 SER A N 1
ATOM 1744 C CA . SER A 1 234 ? 50.130 51.143 46.342 1.00 138.30 234 SER A CA 1
ATOM 1745 C C . SER A 1 234 ? 49.716 51.136 47.836 1.00 138.14 234 SER A C 1
ATOM 1746 O O . SER A 1 234 ? 48.566 50.787 48.155 1.00 138.16 234 SER A O 1
ATOM 1749 N N . ALA A 1 235 ? 50.642 51.500 48.732 1.00 136.31 235 ALA A N 1
ATOM 1750 C CA . ALA A 1 235 ? 50.489 51.259 50.187 1.00 134.58 235 ALA A CA 1
ATOM 1751 C C . ALA A 1 235 ? 49.395 52.059 50.910 1.00 133.94 235 ALA A C 1
ATOM 1752 O O . ALA A 1 235 ? 48.538 51.468 51.581 1.00 133.86 235 ALA A O 1
ATOM 1754 N N . ASP A 1 236 ? 49.430 53.388 50.769 1.00 132.28 236 ASP A N 1
ATOM 1755 C CA . ASP A 1 236 ? 48.537 54.296 51.518 1.00 130.37 236 ASP A CA 1
ATOM 1756 C C . ASP A 1 236 ? 47.226 54.700 50.837 1.00 128.99 236 ASP A C 1
ATOM 1757 O O . ASP A 1 236 ? 46.260 55.076 51.512 1.00 127.77 236 ASP A O 1
ATOM 1762 N N . TYR A 1 237 ? 47.198 54.627 49.510 1.00 128.21 237 TYR A N 1
ATOM 1763 C CA . TYR A 1 237 ? 45.968 54.845 48.763 1.00 128.27 237 TYR A CA 1
ATOM 1764 C C . TYR A 1 237 ? 44.923 53.788 49.189 1.00 128.20 237 TYR A C 1
ATOM 1765 O O . TYR A 1 237 ? 43.722 54.068 49.216 1.00 127.71 237 TYR A O 1
ATOM 1774 N N . ALA A 1 238 ? 45.423 52.605 49.567 1.00 128.11 238 ALA A N 1
ATOM 1775 C CA . ALA A 1 238 ? 44.641 51.406 49.920 1.00 127.01 238 ALA A CA 1
ATOM 1776 C C . ALA A 1 238 ? 43.717 51.534 51.152 1.00 126.47 238 ALA A C 1
ATOM 1777 O O . ALA A 1 238 ? 42.707 50.832 51.246 1.00 125.56 238 ALA A O 1
ATOM 1779 N N . ILE A 1 239 ? 44.080 52.415 52.086 1.00 125.74 239 ILE A N 1
ATOM 1780 C CA . ILE A 1 239 ? 43.242 52.767 53.240 1.00 125.60 239 ILE A CA 1
ATOM 1781 C C . ILE A 1 239 ? 42.282 53.906 52.872 1.00 125.33 239 ILE A C 1
ATOM 1782 O O . ILE A 1 239 ? 41.166 53.992 53.385 1.00 124.01 239 ILE A O 1
ATOM 1787 N N . GLN A 1 240 ? 42.733 54.769 51.968 1.00 78.77 240 GLN A N 1
ATOM 1788 C CA . GLN A 1 240 ? 41.987 55.952 51.536 1.00 78.49 240 GLN A CA 1
ATOM 1789 C C . GLN A 1 240 ? 40.843 55.541 50.618 1.00 72.97 240 GLN A C 1
ATOM 1790 O O . GLN A 1 240 ? 39.766 56.156 50.622 1.00 72.03 240 GLN A O 1
ATOM 1796 N N . ASN A 1 241 ? 41.086 54.506 49.820 1.00 70.67 241 ASN A N 1
ATOM 1797 C CA . ASN A 1 241 ? 40.011 53.909 49.025 1.00 67.60 241 ASN A CA 1
ATOM 1798 C C . ASN A 1 241 ? 39.065 53.010 49.879 1.00 63.53 241 ASN A C 1
ATOM 1799 O O . ASN A 1 241 ? 37.847 52.948 49.638 1.00 61.28 241 ASN A O 1
ATOM 1804 N N . LEU A 1 242 ? 39.607 52.372 50.916 1.00 63.20 242 LEU A N 1
ATOM 1805 C CA . LEU A 1 242 ? 38.767 51.712 51.939 1.00 61.13 242 LEU A CA 1
ATOM 1806 C C . LEU A 1 242 ? 37.846 52.769 52.659 1.00 56.90 242 LEU A C 1
ATOM 1807 O O . LEU A 1 242 ? 36.706 52.513 53.017 1.00 51.20 242 LEU A O 1
ATOM 1812 N N . MET A 1 243 ? 38.349 53.989 52.821 1.00 60.81 243 MET A N 1
ATOM 1813 C CA . MET A 1 243 ? 37.537 55.004 53.465 1.00 59.25 243 MET A CA 1
ATOM 1814 C C . MET A 1 243 ? 36.523 55.579 52.486 1.00 52.48 243 MET A C 1
ATOM 1815 O O . MET A 1 243 ? 35.399 55.848 52.873 1.00 46.82 243 MET A O 1
ATOM 1820 N N . LYS A 1 244 ? 36.897 55.706 51.217 1.00 50.11 244 LYS A N 1
ATOM 1821 C CA . LYS A 1 244 ? 35.939 56.162 50.228 1.00 48.89 244 LYS A CA 1
ATOM 1822 C C . LYS A 1 244 ? 34.820 55.133 49.980 1.00 44.57 244 LYS A C 1
ATOM 1823 O O . LYS A 1 244 ? 33.634 55.475 49.920 1.00 42.60 244 LYS A O 1
ATOM 1829 N N . ASN A 1 245 ? 35.199 53.860 49.866 1.00 44.01 245 ASN A N 1
ATOM 1830 C CA . ASN A 1 245 ? 34.251 52.749 49.764 1.00 41.11 245 ASN A CA 1
ATOM 1831 C C . ASN A 1 245 ? 33.242 52.768 50.881 1.00 40.55 245 ASN A C 1
ATOM 1832 O O . ASN A 1 245 ? 32.044 52.726 50.619 1.00 38.93 245 ASN A O 1
ATOM 1837 N N . ALA A 1 246 ? 33.738 52.840 52.127 1.00 42.43 246 ALA A N 1
ATOM 1838 C CA . ALA A 1 246 ? 32.889 52.923 53.303 1.00 43.04 246 ALA A CA 1
ATOM 1839 C C . ALA A 1 246 ? 31.855 54.097 53.221 1.00 43.75 246 ALA A C 1
ATOM 1840 O O . ALA A 1 246 ? 30.653 53.915 53.496 1.00 40.63 246 ALA A O 1
ATOM 1842 N N . ASP A 1 247 ? 32.301 55.292 52.856 1.00 44.48 247 ASP A N 1
ATOM 1843 C CA . ASP A 1 247 ? 31.300 56.360 52.693 1.00 46.60 247 ASP A CA 1
ATOM 1844 C C . ASP A 1 247 ? 30.265 56.170 51.542 1.00 42.66 247 ASP A C 1
ATOM 1845 O O . ASP A 1 247 ? 29.070 56.463 51.705 1.00 44.81 247 ASP A O 1
ATOM 1850 N N . ASN A 1 248 ? 30.706 55.666 50.387 1.00 40.57 248 ASN A N 1
ATOM 1851 C CA . ASN A 1 248 ? 29.780 55.211 49.337 1.00 37.60 248 ASN A CA 1
ATOM 1852 C C . ASN A 1 248 ? 28.811 54.139 49.864 1.00 34.40 248 ASN A C 1
ATOM 1853 O O . ASN A 1 248 ? 27.597 54.207 49.643 1.00 33.85 248 ASN A O 1
ATOM 1858 N N . ALA A 1 249 ? 29.342 53.176 50.618 1.00 34.00 249 ALA A N 1
ATOM 1859 C CA . ALA A 1 249 ? 28.516 52.119 51.209 1.00 32.48 249 ALA A CA 1
ATOM 1860 C C . ALA A 1 249 ? 27.397 52.687 52.074 1.00 32.61 249 ALA A C 1
ATOM 1861 O O . ALA A 1 249 ? 26.270 52.252 51.934 1.00 30.92 249 ALA A O 1
ATOM 1863 N N . GLN A 1 250 ? 27.682 53.692 52.913 1.00 34.44 250 GLN A N 1
ATOM 1864 C CA . GLN A 1 250 ? 26.638 54.329 53.708 1.00 37.63 250 GLN A CA 1
ATOM 1865 C C . GLN A 1 250 ? 25.453 54.850 52.874 1.00 36.63 250 GLN A C 1
ATOM 1866 O O . GLN A 1 250 ? 24.287 54.685 53.295 1.00 36.09 250 GLN A O 1
ATOM 1872 N N . GLN A 1 251 ? 25.744 55.463 51.719 1.00 37.26 251 GLN A N 1
ATOM 1873 C CA . GLN A 1 251 ? 24.652 55.941 50.823 1.00 39.15 251 GLN A CA 1
ATOM 1874 C C . GLN A 1 251 ? 23.827 54.790 50.276 1.00 36.68 251 GLN A C 1
ATOM 1875 O O . GLN A 1 251 ? 22.573 54.830 50.256 1.00 32.85 251 GLN A O 1
ATOM 1881 N N . VAL A 1 252 ? 24.530 53.695 49.949 1.00 33.23 252 VAL A N 1
ATOM 1882 C CA . VAL A 1 252 ? 23.849 52.537 49.439 1.00 29.97 252 VAL A CA 1
ATOM 1883 C C . VAL A 1 252 ? 22.937 51.907 50.490 1.00 29.45 252 VAL A C 1
ATOM 1884 O O . VAL A 1 252 ? 21.790 51.570 50.176 1.00 29.53 252 VAL A O 1
ATOM 1888 N N . ILE A 1 253 ? 23.459 51.711 51.704 1.00 29.22 253 ILE A N 1
ATOM 1889 C CA . ILE A 1 253 ? 22.701 51.209 52.854 1.00 31.24 253 ILE A CA 1
ATOM 1890 C C . ILE A 1 253 ? 21.456 52.088 53.101 1.00 32.91 253 ILE A C 1
ATOM 1891 O O . ILE A 1 253 ? 20.346 51.558 53.322 1.00 34.04 253 ILE A O 1
ATOM 1896 N N . LYS A 1 254 ? 21.634 53.412 53.115 1.00 34.50 254 LYS A N 1
ATOM 1897 C CA . LYS A 1 254 ? 20.447 54.318 53.277 1.00 37.73 254 LYS A CA 1
ATOM 1898 C C . LYS A 1 254 ? 19.321 53.936 52.300 1.00 34.91 254 LYS A C 1
ATOM 1899 O O . LYS A 1 254 ? 18.189 53.684 52.698 1.00 35.64 254 LYS A O 1
ATOM 1905 N N . GLN A 1 255 ? 19.669 53.822 51.029 1.00 35.33 255 GLN A N 1
ATOM 1906 C CA . GLN A 1 255 ? 18.719 53.433 49.988 1.00 34.08 255 GLN A CA 1
ATOM 1907 C C . GLN A 1 255 ? 18.156 52.030 50.154 1.00 32.58 255 GLN A C 1
ATOM 1908 O O . GLN A 1 255 ? 16.956 51.819 49.937 1.00 33.01 255 GLN A O 1
ATOM 1914 N N . ALA A 1 256 ? 19.004 51.069 50.585 1.00 31.55 256 ALA A N 1
ATOM 1915 C CA . ALA A 1 256 ? 18.601 49.693 50.746 1.00 30.09 256 ALA A CA 1
ATOM 1916 C C . ALA A 1 256 ? 17.659 49.500 51.930 1.00 31.37 256 ALA A C 1
ATOM 1917 O O . ALA A 1 256 ? 16.671 48.785 51.802 1.00 30.11 256 ALA A O 1
ATOM 1919 N N . VAL A 1 257 ? 17.927 50.186 53.043 1.00 30.89 257 VAL A N 1
ATOM 1920 C CA . VAL A 1 257 ? 17.049 50.095 54.176 1.00 32.52 257 VAL A CA 1
ATOM 1921 C C . VAL A 1 257 ? 15.622 50.595 53.755 1.00 35.34 257 VAL A C 1
ATOM 1922 O O . VAL A 1 257 ? 14.587 49.950 54.028 1.00 33.74 257 VAL A O 1
ATOM 1926 N N . ALA A 1 258 ? 15.600 51.683 52.997 1.00 34.74 258 ALA A N 1
ATOM 1927 C CA . ALA A 1 258 ? 14.323 52.220 52.524 1.00 37.68 258 ALA A CA 1
ATOM 1928 C C . ALA A 1 258 ? 13.548 51.166 51.717 1.00 35.09 258 ALA A C 1
ATOM 1929 O O . ALA A 1 258 ? 12.369 50.947 51.967 1.00 35.94 258 ALA A O 1
ATOM 1931 N N . LEU A 1 259 ? 14.213 50.500 50.790 1.00 31.68 259 LEU A N 1
ATOM 1932 C CA . LEU A 1 259 ? 13.553 49.529 49.950 1.00 32.53 259 LEU A CA 1
ATOM 1933 C C . LEU A 1 259 ? 13.088 48.294 50.709 1.00 33.97 259 LEU A C 1
ATOM 1934 O O . LEU A 1 259 ? 12.021 47.743 50.400 1.00 34.94 259 LEU A O 1
ATOM 1939 N N . ILE A 1 260 ? 13.912 47.828 51.666 1.00 30.86 260 ILE A N 1
ATOM 1940 C CA . ILE A 1 260 ? 13.541 46.657 52.404 1.00 31.93 260 ILE A CA 1
ATOM 1941 C C . ILE A 1 260 ? 12.310 47.011 53.241 1.00 35.43 260 ILE A C 1
ATOM 1942 O O . ILE A 1 260 ? 11.381 46.204 53.342 1.00 37.78 260 ILE A O 1
ATOM 1947 N N . ALA A 1 261 ? 12.328 48.193 53.860 1.00 35.93 261 ALA A N 1
ATOM 1948 C CA . ALA A 1 261 ? 11.232 48.582 54.724 1.00 39.93 261 ALA A CA 1
ATOM 1949 C C . ALA A 1 261 ? 9.933 48.664 53.931 1.00 42.11 261 ALA A C 1
ATOM 1950 O O . ALA A 1 261 ? 8.875 48.266 54.437 1.00 43.92 261 ALA A O 1
ATOM 1952 N N . SER A 1 262 ? 9.986 49.156 52.699 1.00 40.76 262 SER A N 1
ATOM 1953 C CA . SER A 1 262 ? 8.696 49.379 51.988 1.00 45.28 262 SER A CA 1
ATOM 1954 C C . SER A 1 262 ? 8.260 48.088 51.282 1.00 43.13 262 SER A C 1
ATOM 1955 O O . SER A 1 262 ? 7.060 47.833 51.148 1.00 42.88 262 SER A O 1
ATOM 1958 N N . GLU A 1 263 ? 9.223 47.260 50.883 1.00 38.75 263 GLU A N 1
ATOM 1959 C CA . GLU A 1 263 ? 8.911 46.128 50.012 1.00 39.45 263 GLU A CA 1
ATOM 1960 C C . GLU A 1 263 ? 8.744 44.849 50.803 1.00 39.18 263 GLU A C 1
ATOM 1961 O O . GLU A 1 263 ? 7.939 44.009 50.431 1.00 43.10 263 GLU A O 1
ATOM 1967 N N . GLN A 1 264 ? 9.480 44.696 51.907 1.00 40.13 264 GLN A N 1
ATOM 1968 C CA . GLN A 1 264 ? 9.304 43.538 52.796 1.00 39.82 264 GLN A CA 1
ATOM 1969 C C . GLN A 1 264 ? 9.272 42.185 52.027 1.00 38.23 264 GLN A C 1
ATOM 1970 O O . GLN A 1 264 ? 8.385 41.377 52.209 1.00 40.49 264 GLN A O 1
ATOM 1976 N N . PRO A 1 265 ? 10.249 41.942 51.148 1.00 36.51 265 PRO A N 1
ATOM 1977 C CA . PRO A 1 265 ? 10.230 40.764 50.294 1.00 38.01 265 PRO A CA 1
ATOM 1978 C C . PRO A 1 265 ? 10.190 39.476 51.102 1.00 40.35 265 PRO A C 1
ATOM 1979 O O . PRO A 1 265 ? 10.665 39.409 52.233 1.00 36.77 265 PRO A O 1
ATOM 1983 N N . LYS A 1 266 ? 9.544 38.479 50.534 1.00 45.03 266 LYS A N 1
ATOM 1984 C CA . LYS A 1 266 ? 9.436 37.186 51.164 1.00 47.09 266 LYS A CA 1
ATOM 1985 C C . LYS A 1 266 ? 10.796 36.545 50.888 1.00 43.83 266 LYS A C 1
ATOM 1986 O O . LYS A 1 266 ? 11.366 36.701 49.792 1.00 43.46 266 LYS A O 1
ATOM 1992 N N . SER A 1 267 ? 11.363 35.885 51.887 1.00 41.18 267 SER A N 1
ATOM 1993 C CA . SER A 1 267 ? 12.625 35.209 51.672 1.00 38.05 267 SER A CA 1
ATOM 1994 C C . SER A 1 267 ? 12.488 33.700 51.954 1.00 39.98 267 SER A C 1
ATOM 1995 O O . SER A 1 267 ? 11.894 33.287 52.949 1.00 38.34 267 SER A O 1
ATOM 1998 N N . ILE A 1 268 ? 13.089 32.875 51.104 1.00 41.32 268 ILE A N 1
ATOM 1999 C CA . ILE A 1 268 ? 13.175 31.473 51.420 1.00 41.08 268 ILE A CA 1
ATOM 2000 C C . ILE A 1 268 ? 13.925 31.246 52.751 1.00 36.62 268 ILE A C 1
ATOM 2001 O O . ILE A 1 268 ? 13.644 30.267 53.427 1.00 34.46 268 ILE A O 1
ATOM 2006 N N . ALA A 1 269 ? 14.788 32.191 53.178 1.00 32.39 269 ALA A N 1
ATOM 2007 C CA . ALA A 1 269 ? 15.524 32.024 54.460 1.00 31.82 269 ALA A CA 1
ATOM 2008 C C . ALA A 1 269 ? 14.560 31.949 55.647 1.00 32.07 269 ALA A C 1
ATOM 2009 O O . ALA A 1 269 ? 14.875 31.327 56.682 1.00 30.08 269 ALA A O 1
ATOM 2011 N N . HIS A 1 270 ? 13.413 32.570 55.494 1.00 31.94 270 HIS A N 1
ATOM 2012 C CA . HIS A 1 270 ? 12.468 32.728 56.557 1.00 33.96 270 HIS A CA 1
ATOM 2013 C C . HIS A 1 270 ? 11.890 31.447 57.068 1.00 34.17 270 HIS A C 1
ATOM 2014 O O . HIS A 1 270 ? 11.452 31.382 58.196 1.00 34.90 270 HIS A O 1
ATOM 2021 N N . THR A 1 271 ? 11.878 30.417 56.248 1.00 33.51 271 THR A N 1
ATOM 2022 C CA . THR A 1 271 ? 11.426 29.123 56.645 1.00 36.13 271 THR A CA 1
ATOM 2023 C C . THR A 1 271 ? 12.536 28.073 56.518 1.00 36.44 271 THR A C 1
ATOM 2024 O O . THR A 1 271 ? 12.218 26.882 56.459 1.00 35.17 271 THR A O 1
ATOM 2028 N N . ALA A 1 272 ? 13.826 28.496 56.494 1.00 33.46 272 ALA A N 1
ATOM 2029 C CA . ALA A 1 272 ? 14.916 27.546 56.223 1.00 36.03 272 ALA A CA 1
ATOM 2030 C C . ALA A 1 272 ? 15.053 26.432 57.266 1.00 35.76 272 ALA A C 1
ATOM 2031 O O . ALA A 1 272 ? 15.438 25.345 56.918 1.00 35.66 272 ALA A O 1
ATOM 2033 N N . LEU A 1 273 ? 14.735 26.710 58.526 1.00 35.08 273 LEU A N 1
ATOM 2034 C CA . LEU A 1 273 ? 14.893 25.714 59.547 1.00 37.44 273 LEU A CA 1
ATOM 2035 C C . LEU A 1 273 ? 13.850 24.632 59.566 1.00 40.88 273 LEU A C 1
ATOM 2036 O O . LEU A 1 273 ? 14.169 23.485 59.851 1.00 42.81 273 LEU A O 1
ATOM 2041 N N . THR A 1 274 ? 12.635 24.940 59.120 1.00 47.52 274 THR A N 1
ATOM 2042 C CA . THR A 1 274 ? 11.499 24.024 59.267 1.00 48.92 274 THR A CA 1
ATOM 2043 C C . THR A 1 274 ? 11.547 22.678 58.539 1.00 51.70 274 THR A C 1
ATOM 2044 O O . THR A 1 274 ? 11.173 21.687 59.135 1.00 54.82 274 THR A O 1
ATOM 2048 N N . GLN A 1 275 ? 12.008 22.581 57.292 1.00 51.76 275 GLN A N 1
ATOM 2049 C CA . GLN A 1 275 ? 12.256 21.205 56.766 1.00 56.30 275 GLN A CA 1
ATOM 2050 C C . GLN A 1 275 ? 13.727 20.674 56.898 1.00 51.45 275 GLN A C 1
ATOM 2051 O O . GLN A 1 275 ? 14.023 19.540 56.510 1.00 53.48 275 GLN A O 1
ATOM 2057 N N . ALA A 1 276 ? 14.620 21.495 57.463 1.00 44.54 276 ALA A N 1
ATOM 2058 C CA . ALA A 1 276 ? 16.000 21.113 57.697 1.00 37.30 276 ALA A CA 1
ATOM 2059 C C . ALA A 1 276 ? 16.252 20.521 59.066 1.00 35.62 276 ALA A C 1
ATOM 2060 O O . ALA A 1 276 ? 17.237 19.805 59.243 1.00 32.76 276 ALA A O 1
ATOM 2062 N N . LEU A 1 277 ? 15.367 20.766 60.052 1.00 34.62 277 LEU A N 1
ATOM 2063 C CA . LEU A 1 277 ? 15.627 20.334 61.426 1.00 33.81 277 LEU A CA 1
ATOM 2064 C C . LEU A 1 277 ? 15.376 18.843 61.517 1.00 36.36 277 LEU A C 1
ATOM 2065 O O . LEU A 1 277 ? 14.311 18.371 61.134 1.00 42.00 277 LEU A O 1
ATOM 2070 N N . VAL A 1 278 ? 16.336 18.056 61.969 1.00 35.05 278 VAL A N 1
ATOM 2071 C CA . VAL A 1 278 ? 16.122 16.606 62.032 1.00 36.35 278 VAL A CA 1
ATOM 2072 C C . VAL A 1 278 ? 15.603 16.238 63.429 1.00 36.81 278 VAL A C 1
ATOM 2073 O O . VAL A 1 278 ? 14.703 15.399 63.561 1.00 38.64 278 VAL A O 1
ATOM 2077 N N . THR A 1 279 ? 16.158 16.849 64.466 1.00 32.65 279 THR A N 1
ATOM 2078 C CA . THR A 1 279 ? 15.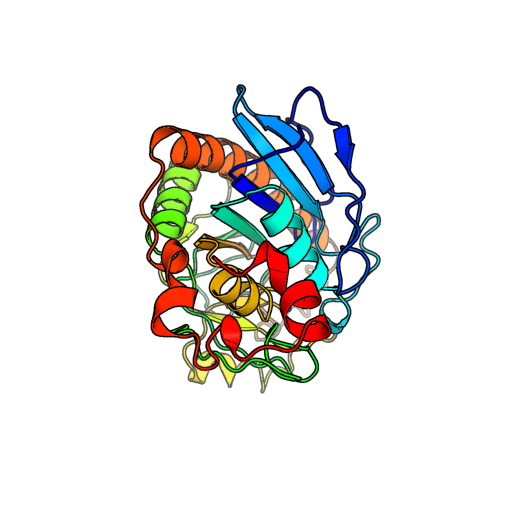796 16.512 65.838 1.00 33.80 279 THR A CA 1
ATOM 2079 C C . THR A 1 279 ? 14.511 17.255 66.178 1.00 35.34 279 THR A C 1
ATOM 2080 O O . THR A 1 279 ? 14.527 18.473 66.195 1.00 34.96 279 THR A O 1
ATOM 2084 N N . PRO A 1 280 ? 13.418 16.526 66.510 1.00 39.56 280 PRO A N 1
ATOM 2085 C CA . PRO A 1 280 ? 12.191 17.196 66.972 1.00 41.67 280 PRO A CA 1
ATOM 2086 C C . PRO A 1 280 ? 12.476 18.023 68.231 1.00 39.58 280 PRO A C 1
ATOM 2087 O O . PRO A 1 280 ? 13.248 17.597 69.090 1.00 36.30 280 PRO A O 1
ATOM 2091 N N . VAL A 1 281 ? 11.874 19.202 68.334 1.00 40.88 281 VAL A N 1
ATOM 2092 C CA . VAL A 1 281 ? 12.076 20.038 69.522 1.00 41.33 281 VAL A CA 1
ATOM 2093 C C . VAL A 1 281 ? 11.755 19.229 70.816 1.00 43.29 281 VAL A C 1
ATOM 2094 O O . VAL A 1 281 ? 12.454 19.341 71.825 1.00 39.47 281 VAL A O 1
ATOM 2098 N N . GLU A 1 282 ? 10.749 18.349 70.760 1.00 45.28 282 GLU A N 1
ATOM 2099 C CA . GLU A 1 282 ? 10.347 17.563 71.949 1.00 47.83 282 GLU A CA 1
ATOM 2100 C C . GLU A 1 282 ? 11.394 16.531 72.334 1.00 46.55 282 GLU A C 1
ATOM 2101 O O . GLU A 1 282 ? 11.398 16.075 73.467 1.00 46.73 282 GLU A O 1
ATOM 2107 N N . ALA A 1 283 ? 12.300 16.209 71.409 1.00 43.76 283 ALA A N 1
ATOM 2108 C CA . ALA A 1 283 ? 13.416 15.301 71.640 1.00 41.87 283 ALA A CA 1
ATOM 2109 C C . ALA A 1 283 ? 14.652 16.033 72.204 1.00 39.82 283 ALA A C 1
ATOM 2110 O O . ALA A 1 283 ? 15.582 15.371 72.614 1.00 41.91 283 ALA A O 1
ATOM 2112 N N . MET A 1 284 ? 14.708 17.372 72.209 1.00 37.36 284 MET A N 1
ATOM 2113 C CA . MET A 1 284 ? 15.935 18.042 72.695 1.00 34.10 284 MET A CA 1
ATOM 2114 C C . MET A 1 284 ? 16.035 18.033 74.212 1.00 33.94 284 MET A C 1
ATOM 2115 O O . MET A 1 284 ? 15.020 18.088 74.878 1.00 34.42 284 MET A O 1
ATOM 2120 N N . SER A 1 285 ? 17.247 18.035 74.757 1.00 32.05 285 SER A N 1
ATOM 2121 C CA . SER A 1 285 ? 17.398 18.249 76.188 1.00 31.19 285 SER A CA 1
ATOM 2122 C C . SER A 1 285 ? 17.049 19.687 76.573 1.00 30.75 285 SER A C 1
ATOM 2123 O O . SER A 1 285 ? 17.007 20.583 75.675 1.00 31.07 285 SER A O 1
ATOM 2126 N N . ALA A 1 286 ? 16.826 19.917 77.865 1.00 29.45 286 ALA A N 1
ATOM 2127 C CA . ALA A 1 286 ? 16.539 21.300 78.391 1.00 31.80 286 ALA A CA 1
ATOM 2128 C C . ALA A 1 286 ? 17.704 22.235 78.009 1.00 31.65 286 ALA A C 1
ATOM 2129 O O . ALA A 1 286 ? 17.535 23.446 77.645 1.00 31.77 286 ALA A O 1
ATOM 2131 N N . GLU A 1 287 ? 18.906 21.685 78.110 1.00 31.04 287 GLU A N 1
ATOM 2132 C CA . GLU A 1 287 ? 20.110 22.512 77.868 1.00 31.32 287 GLU A CA 1
ATOM 2133 C C . GLU A 1 287 ? 20.164 22.906 76.378 1.00 30.68 287 GLU A C 1
ATOM 2134 O O . GLU A 1 287 ? 20.478 24.076 76.003 1.00 30.93 287 GLU A O 1
ATOM 2140 N N . THR A 1 288 ? 19.850 21.936 75.514 1.00 28.98 288 THR A N 1
ATOM 2141 C CA . THR A 1 288 ? 19.870 22.200 74.050 1.00 30.99 288 THR A CA 1
ATOM 2142 C C . THR A 1 288 ? 18.772 23.217 73.653 1.00 30.71 288 THR A C 1
ATOM 2143 O O . THR A 1 288 ? 19.046 24.210 72.942 1.00 29.22 288 THR A O 1
ATOM 2147 N N . LYS A 1 289 ? 17.536 22.953 74.093 1.00 32.25 289 LYS A N 1
ATOM 2148 C CA . LYS A 1 289 ? 16.440 23.878 73.757 1.00 34.99 289 LYS A CA 1
ATOM 2149 C C . LYS A 1 289 ? 16.772 25.304 74.203 1.00 35.41 289 LYS A C 1
ATOM 2150 O O . LYS A 1 289 ? 16.429 26.242 73.526 1.00 37.57 289 LYS A O 1
ATOM 2156 N N . THR A 1 290 ? 17.415 25.438 75.363 1.00 34.09 290 THR A N 1
ATOM 2157 C CA . THR A 1 290 ? 17.683 26.734 75.968 1.00 35.52 290 THR A CA 1
ATOM 2158 C C . THR A 1 290 ? 18.729 27.408 75.102 1.00 35.34 290 THR A C 1
ATOM 2159 O O . THR A 1 290 ? 18.581 28.585 74.766 1.00 36.38 290 THR A O 1
ATOM 2163 N N . ARG A 1 291 ? 19.766 26.670 74.713 1.00 33.09 291 ARG A N 1
ATOM 2164 C CA . ARG A 1 291 ? 20.836 27.238 73.888 1.00 33.47 291 ARG A CA 1
ATOM 2165 C C . ARG A 1 291 ? 20.278 27.655 72.505 1.00 34.12 291 ARG A C 1
ATOM 2166 O O . ARG A 1 291 ? 20.754 28.604 71.877 1.00 36.53 291 ARG A O 1
ATOM 2174 N N . LEU A 1 292 ? 19.325 26.903 71.983 1.00 30.36 292 LEU A N 1
ATOM 2175 C CA . LEU A 1 292 ? 18.833 27.210 70.635 1.00 28.82 292 LEU A CA 1
ATOM 2176 C C . LEU A 1 292 ? 17.566 28.025 70.597 1.00 31.24 292 LEU A C 1
ATOM 2177 O O . LEU A 1 292 ? 16.972 28.213 69.502 1.00 30.61 292 LEU A O 1
ATOM 2182 N N . ALA A 1 293 ? 17.136 28.494 71.775 1.00 32.04 293 ALA A N 1
ATOM 2183 C CA . ALA A 1 293 ? 15.770 29.036 71.922 1.00 34.81 293 ALA A CA 1
ATOM 2184 C C . ALA A 1 293 ? 15.363 30.035 7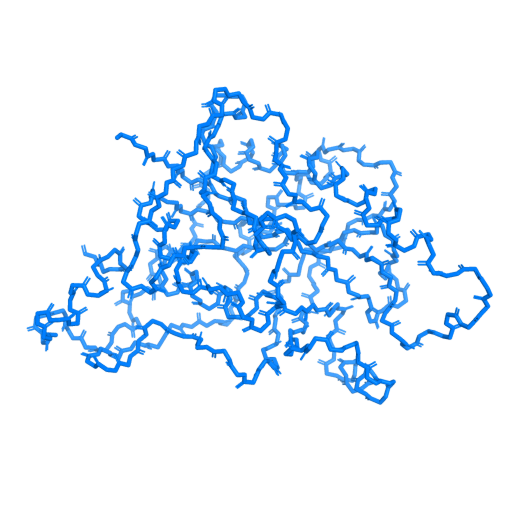0.819 1.00 35.98 293 ALA A C 1
ATOM 2185 O O . ALA A 1 293 ? 14.315 29.869 70.156 1.00 33.91 293 ALA A O 1
ATOM 2187 N N . ALA A 1 294 ? 16.166 31.084 70.616 1.00 36.95 294 ALA A N 1
ATOM 2188 C CA . ALA A 1 294 ? 15.810 32.138 69.609 1.00 38.13 294 ALA A CA 1
ATOM 2189 C C . ALA A 1 294 ? 15.687 31.637 68.142 1.00 36.70 294 ALA A C 1
ATOM 2190 O O . ALA A 1 294 ? 15.063 32.303 67.313 1.00 33.58 294 ALA A O 1
ATOM 2192 N N . LEU A 1 295 ? 16.245 30.462 67.830 1.00 33.77 295 LEU A N 1
ATOM 2193 C CA . LEU A 1 295 ? 16.267 29.953 66.457 1.00 34.44 295 LEU A CA 1
ATOM 2194 C C . LEU A 1 295 ? 15.091 29.039 66.198 1.00 37.91 295 LEU A C 1
ATOM 2195 O O . LEU A 1 295 ? 14.759 28.741 65.048 1.00 36.74 295 LEU A O 1
ATOM 2200 N N . LEU A 1 296 ? 14.459 28.570 67.267 1.00 39.76 296 LEU A N 1
ATOM 2201 C CA . LEU A 1 296 ? 13.456 27.561 67.110 1.00 43.75 296 LEU A CA 1
ATOM 2202 C C . LEU A 1 296 ? 12.086 28.202 66.997 1.00 54.45 296 LEU A C 1
ATOM 2203 O O . LEU A 1 296 ? 11.814 29.267 67.585 1.00 49.99 296 LEU A O 1
ATOM 2208 N N . PRO A 1 297 ? 11.187 27.542 66.271 1.00 62.84 297 PRO A N 1
ATOM 2209 C CA . PRO A 1 297 ? 9.839 28.063 66.197 1.00 68.23 297 PRO A CA 1
ATOM 2210 C C . PRO A 1 297 ? 9.202 27.982 67.580 1.00 71.96 297 PRO A C 1
ATOM 2211 O O . PRO A 1 297 ? 8.597 28.929 68.076 1.00 74.48 297 PRO A O 1
#

Secondary structure (DSSP, 8-state):
----SEEEEE-TT-S--TT-EEEEEE----TT---SSPEEEEEETTEEEEEEETT-GGG---GGG--HHHHHHHHHHTT--EEEEEEEEEE-STTS-TT-EEEEEEEEE---SS---S-BTTB-B----SS-S-HHHHHHHHHHHHHTT-SS--EEEEEEEEE---SSPPPHHHHHHHHHTT--EEESSHHHHHHHHHHTT-EEEEEEEEEEE-TTS-TTSSSSTTHHHHHHHHHHHHHHHHHHHHHHHHHHH----GGGGTTTTTB-S-GGGS-HHHHHHTGGG--